Protein 6YKF (pdb70)

B-factor: mean 26.86, std 12.67, range [12.39, 85.22]

Nearest PDB structures (foldseek):
  6yjb-assembly1_A  TM=1.003E+00  e=2.873E-69  Vibrio campbellii
  6yex-assembly1_B  TM=9.833E-01  e=1.079E-60  Vibrio campbellii
  4rcj-assembly1_A  TM=6.320E-01  e=1.229E-04  Homo sapiens
  7ywb-assembly1_A  TM=5.996E-01  e=1.478E-04  Homo sapiens
  7z8w-assembly1_A  TM=6.123E-01  e=2.270E-04  Homo sapiens

Solvent-accessible surface area: 15731 Å² total; per-residue (Å²): 46,73,18,8,1,0,23,2,137,112,4,25,142,52,2,68,141,45,27,4,0,5,1,5,38,72,55,144,120,43,69,120,8,80,57,29,53,4,0,65,101,0,78,28,1,4,0,0,0,0,26,1,97,25,35,0,29,0,0,0,0,0,91,19,96,21,76,69,113,108,29,14,132,96,9,47,140,52,1,59,114,74,27,87,88,0,52,32,0,53,4,57,27,49,105,10,164,64,109,8,122,2,104,75,62,21,113,81,1,87,99,62,25,36,194,147,86,16,0,3,76,100,83,3,60,30,49,188,26,28,0,0,58,4,50,102,103,1,0,53,38,1,13,114,40,6,24,62,44,0,68,108,9,2,61,11,80,0,31,28,22,77,106,71,73,74,8,65,50,28,42,77,119,10,58,121,50,106,99,32,99,121,92,50,47,106,46,0,30,100,0,39,148,6,97,34,62,0,50,67,107,0,72,162,54,17,60,101,0,45,20,56,36,52,107,114,148,129,98,9,69,6,8,21,1,34,38,14,18,77,3,85,43,117,27,18,14,20,6,46,0,0,0,6,0,6,76,57,0,29,68,2,0,81,51,0,20,0,0,0,74,47,61,0,68,10,38,27,2,136,62,10,90,83,95,42,8,146,81,104,103,12,76,102,25,83,39,34,160,5,49,166,99,3,32,133,21,0,44,62,2,43,109,88,28,28,37,138,179

Secondary structure (DSSP, 8-state):
--EEEEE-TTTHHHHHHHTEEEEESS-TTS---HHHHGGGG--TT-EEEEEETTEEEEEEEE-S--EEEEPPGGGGGGGTTS-SEEEEEEEE--B-SS---GGGGHHHHGGGS-SSS-SB-TTSPBPS-SEEEE-HHHHHHHHHHH-HHHHHHHTTTGGGHHHHHHHHHHHHHHHT-TTS-HHHHHHHHHHTTT-THHHHHHHHH--S-TTT----GGG-EEEESS-TTTS-HHHHT-TTSEEEE-HHHHHHHHHTSEEE-TT-BEEE-TTS-HHHHHHTT---SB--PPPHHHHHHHHHHHHHTS---

Structure (mmCIF, N/CA/C/O backbone):
data_6YKF
#
_entry.id   6YKF
#
_cell.length_a   129.000
_cell.length_b   129.000
_cell.length_c   110.911
_cell.angle_alpha   90.000
_cell.angle_beta   90.000
_cell.angle_gamma   120.000
#
_symmetry.space_group_name_H-M   'P 62 2 2'
#
loop_
_entity.id
_entity.type
_entity.pdbx_description
1 polymer 'HNH endonuclease'
2 polymer "DNA (5'-D(*CP*AP*(5CM)P*AP*G)-3')"
3 non-polymer 'SULFATE ION'
4 non-polymer GLYCEROL
5 non-polymer 'CHLORIDE ION'
6 water water
#
loop_
_atom_site.group_PDB
_atom_site.id
_atom_site.type_symbol
_atom_site.label_atom_id
_atom_site.label_alt_id
_atom_site.label_comp_id
_atom_site.label_asym_id
_atom_site.label_entity_id
_atom_site.label_seq_id
_atom_site.pdbx_PDB_ins_code
_atom_site.Cartn_x
_atom_site.Cartn_y
_atom_site.Cartn_z
_atom_site.occupancy
_atom_site.B_iso_or_equiv
_atom_site.auth_seq_id
_atom_site.auth_comp_id
_atom_site.auth_asym_id
_atom_site.auth_atom_id
_atom_site.pdbx_PDB_model_num
ATOM 1 N N . MET A 1 1 ? 14.138 -45.446 -17.794 1.00 22.59 1 MET A N 1
ATOM 2 C CA . MET A 1 1 ? 13.669 -46.865 -17.606 1.00 21.88 1 MET A CA 1
ATOM 3 C C . MET A 1 1 ? 12.143 -46.862 -17.658 1.00 20.93 1 MET A C 1
ATOM 4 O O . MET A 1 1 ? 11.519 -45.959 -17.065 1.00 22.12 1 MET A O 1
ATOM 9 N N A ASN A 1 2 ? 11.553 -47.825 -18.359 0.50 19.82 2 ASN A N 1
ATOM 10 N N B ASN A 1 2 ? 11.570 -47.833 -18.375 0.50 19.60 2 ASN A N 1
ATOM 11 C CA A ASN A 1 2 ? 10.079 -47.916 -18.504 0.50 19.24 2 ASN A CA 1
ATOM 12 C CA B ASN A 1 2 ? 10.106 -47.995 -18.575 0.50 18.88 2 ASN A CA 1
ATOM 13 C C A ASN A 1 2 ? 9.579 -49.141 -17.742 0.50 18.13 2 ASN A C 1
ATOM 14 C C B ASN A 1 2 ? 9.600 -49.131 -17.682 0.50 17.94 2 ASN A C 1
ATOM 15 O O A ASN A 1 2 ? 10.367 -50.085 -17.504 0.50 17.68 2 ASN A O 1
ATOM 16 O O B ASN A 1 2 ? 10.403 -50.022 -17.307 0.50 17.45 2 ASN A O 1
ATOM 25 N N . TYR A 1 3 ? 8.317 -49.082 -17.334 1.00 17.49 3 TYR A N 1
ATOM 26 C CA . TYR A 1 3 ? 7.607 -50.197 -16.674 1.00 16.61 3 TYR A CA 1
ATOM 27 C C . TYR A 1 3 ? 6.573 -50.751 -17.644 1.00 15.77 3 TYR A C 1
ATOM 28 O O . TYR A 1 3 ? 5.953 -50.002 -18.427 1.00 15.57 3 TYR A O 1
ATOM 37 N N . TRP A 1 4 ? 6.363 -52.057 -17.545 1.00 14.94 4 TRP A N 1
ATOM 38 C CA . TRP A 1 4 ? 5.416 -52.818 -18.389 1.00 14.47 4 TRP A CA 1
ATOM 39 C C . TRP A 1 4 ? 4.603 -53.759 -17.509 1.00 14.05 4 TRP A C 1
ATOM 40 O O . TRP A 1 4 ? 5.078 -54.166 -16.451 1.00 14.04 4 TRP A O 1
ATOM 51 N N . TRP A 1 5 ? 3.440 -54.122 -18.013 1.00 13.76 5 TRP A N 1
ATOM 52 C CA . TRP A 1 5 ? 2.546 -55.132 -17.413 1.00 13.66 5 TRP A CA 1
ATOM 53 C C . TRP A 1 5 ? 2.328 -56.196 -18.474 1.00 13.28 5 TRP A C 1
ATOM 54 O O . TRP A 1 5 ? 1.824 -55.861 -19.560 1.00 13.40 5 TRP A O 1
ATOM 65 N N . VAL A 1 6 ? 2.709 -57.434 -18.179 1.00 12.85 6 VAL A N 1
ATOM 66 C CA . VAL A 1 6 ? 2.503 -58.544 -19.142 1.00 12.74 6 VAL A CA 1
ATOM 67 C C . VAL A 1 6 ? 1.478 -59.499 -18.533 1.00 12.61 6 VAL A C 1
ATOM 68 O O . VAL A 1 6 ? 1.665 -59.974 -17.397 1.00 12.94 6 VAL A O 1
ATOM 72 N N . SER A 1 7 ? 0.399 -59.724 -19.267 1.00 12.51 7 SER A N 1
ATOM 73 C CA . SER A 1 7 ? -0.709 -60.596 -18.822 1.00 12.54 7 SER A CA 1
ATOM 74 C C . SER A 1 7 ? -0.476 -61.987 -19.408 1.00 12.47 7 SER A C 1
ATOM 75 O O . SER A 1 7 ? -0.439 -62.134 -20.647 1.00 12.72 7 SER A O 1
ATOM 78 N N . GLN A 1 8 ? -0.276 -62.970 -18.532 1.00 12.39 8 GLN A N 1
ATOM 79 C CA . GLN A 1 8 ? 0.251 -64.290 -18.947 1.00 12.53 8 GLN A CA 1
ATOM 80 C C . GLN A 1 8 ? -0.644 -65.405 -18.417 1.00 12.75 8 GLN A C 1
ATOM 81 O O . GLN A 1 8 ? -0.122 -66.481 -18.099 1.00 12.87 8 GLN A O 1
ATOM 87 N N . LYS A 1 9 ? -1.956 -65.205 -18.314 1.00 13.07 9 LYS A N 1
ATOM 88 C CA . LYS A 1 9 ? -2.789 -66.247 -17.674 1.00 13.41 9 LYS A CA 1
ATOM 89 C C . LYS A 1 9 ? -2.707 -67.550 -18.484 1.00 13.41 9 LYS A C 1
ATOM 90 O O . LYS A 1 9 ? -2.764 -68.652 -17.871 1.00 13.16 9 LYS A O 1
ATOM 96 N N . GLN A 1 10 ? -2.614 -67.470 -19.807 1.00 13.42 10 GLN A N 1
ATOM 97 C CA . GLN A 1 10 ? -2.691 -68.685 -20.664 1.00 13.79 10 GLN A CA 1
ATOM 98 C C . GLN A 1 10 ? -1.376 -69.467 -20.592 1.00 13.96 10 GLN A C 1
ATOM 99 O O . GLN A 1 10 ? -1.448 -70.711 -20.676 1.00 14.52 10 GLN A O 1
ATOM 105 N N . THR A 1 11 ? -0.226 -68.807 -20.462 1.00 13.82 11 THR A N 1
ATOM 106 C CA . THR A 1 11 ? 1.088 -69.471 -20.676 1.00 13.88 11 THR A CA 1
ATOM 107 C C . THR A 1 11 ? 2.126 -69.117 -19.605 1.00 13.48 11 THR A C 1
ATOM 108 O O . THR A 1 11 ? 3.320 -69.344 -19.873 1.00 13.33 11 THR A O 1
ATOM 112 N N . PHE A 1 12 ? 1.746 -68.598 -18.437 1.00 13.26 12 PHE A N 1
ATOM 113 C CA . PHE A 1 12 ? 2.727 -68.120 -17.432 1.00 13.17 12 PHE A CA 1
ATOM 114 C C . PHE A 1 12 ? 3.820 -69.169 -17.189 1.00 13.32 12 PHE A C 1
ATOM 115 O O . PHE A 1 12 ? 4.995 -68.832 -17.255 1.00 13.24 12 PHE A O 1
ATOM 123 N N A LYS A 1 13 ? 3.455 -70.414 -16.889 0.50 13.75 13 LYS A N 1
ATOM 124 N N B LYS A 1 13 ? 3.452 -70.420 -16.919 0.50 13.60 13 LYS A N 1
ATOM 125 C CA A LYS A 1 13 ? 4.467 -71.408 -16.443 0.50 14.14 13 LYS A CA 1
ATOM 126 C CA B LYS A 1 13 ? 4.449 -71.465 -16.567 0.50 13.88 13 LYS A CA 1
ATOM 127 C C A LYS A 1 13 ? 5.513 -71.587 -17.548 0.50 14.25 13 LYS A C 1
ATOM 128 C C B LYS A 1 13 ? 5.496 -71.539 -17.686 0.50 13.84 13 LYS A C 1
ATOM 129 O O A LYS A 1 13 ? 6.721 -71.624 -17.202 0.50 14.41 13 LYS A O 1
ATOM 130 O O B LYS A 1 13 ? 6.720 -71.398 -17.372 0.50 13.67 13 LYS A O 1
ATOM 141 N N A GLN A 1 14 ? 5.092 -71.676 -18.818 0.50 14.12 14 GLN A N 1
ATOM 142 N N B GLN A 1 14 ? 5.051 -71.710 -18.939 0.50 13.72 14 GLN A N 1
ATOM 143 C CA A GLN A 1 14 ? 6.035 -71.858 -19.956 0.50 14.20 14 GLN A CA 1
ATOM 144 C CA B GLN A 1 14 ? 5.956 -71.835 -20.114 0.50 13.80 14 GLN A CA 1
ATOM 145 C C A GLN A 1 14 ? 6.940 -70.623 -20.075 0.50 13.95 14 GLN A C 1
ATOM 146 C C B GLN A 1 14 ? 6.901 -70.626 -20.185 0.50 13.72 14 GLN A C 1
ATOM 147 O O A GLN A 1 14 ? 8.165 -70.803 -20.242 0.50 14.06 14 GLN A O 1
ATOM 148 O O B GLN A 1 14 ? 8.101 -70.827 -20.473 0.50 13.87 14 GLN A O 1
ATOM 159 N N . GLU A 1 15 ? 6.385 -69.411 -19.970 1.00 13.60 15 GLU A N 1
ATOM 160 C CA . GLU A 1 15 ? 7.171 -68.167 -20.180 1.00 13.71 15 GLU A CA 1
ATOM 161 C C . GLU A 1 15 ? 8.169 -68.003 -19.035 1.00 13.70 15 GLU A C 1
ATOM 162 O O . GLU A 1 15 ? 9.333 -67.675 -19.292 1.00 13.31 15 GLU A O 1
ATOM 168 N N . PHE A 1 16 ? 7.736 -68.276 -17.813 1.00 13.91 16 PHE A N 1
ATOM 169 C CA . PHE A 1 16 ? 8.603 -68.254 -16.609 1.00 14.71 16 PHE A CA 1
ATOM 170 C C . PHE A 1 16 ? 9.714 -69.301 -16.766 1.00 15.09 16 PHE A C 1
ATOM 171 O O . PHE A 1 16 ? 10.918 -68.986 -16.622 1.00 15.04 16 PHE A O 1
ATOM 179 N N . GLU A 1 17 ? 9.363 -70.555 -17.054 1.00 15.81 17 GLU A N 1
ATOM 180 C CA . GLU A 1 17 ? 10.379 -71.643 -17.105 1.00 16.90 17 GLU A CA 1
ATOM 181 C C . GLU A 1 17 ? 11.390 -71.375 -18.224 1.00 16.23 17 GLU A C 1
ATOM 182 O O . GLU A 1 17 ? 12.563 -71.757 -18.063 1.00 16.42 17 GLU A O 1
ATOM 188 N N . GLY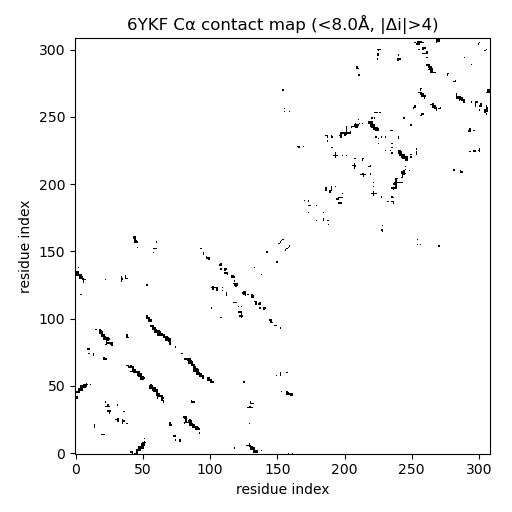 A 1 18 ? 10.968 -70.728 -19.307 1.00 15.52 18 GLY A N 1
ATOM 189 C CA . GLY A 1 18 ? 11.830 -70.419 -20.463 1.00 15.13 18 GLY A CA 1
ATOM 190 C C . GLY A 1 18 ? 12.549 -69.087 -20.330 1.00 14.70 18 GLY A C 1
ATOM 191 O O . GLY A 1 18 ? 13.406 -68.812 -21.183 1.00 15.14 18 GLY A O 1
ATOM 192 N N . GLY A 1 19 ? 12.209 -68.264 -19.337 1.00 14.18 19 GLY A N 1
ATOM 193 C CA . GLY A 1 19 ? 12.803 -66.928 -19.150 1.00 13.71 19 GLY A CA 1
ATOM 194 C C . GLY A 1 19 ? 12.507 -65.995 -20.312 1.00 13.42 19 GLY A C 1
ATOM 195 O O . GLY A 1 19 ? 13.417 -65.278 -20.760 1.00 13.34 19 GLY A O 1
ATOM 196 N N . TYR A 1 20 ? 11.272 -65.964 -20.802 1.00 13.21 20 TYR A N 1
ATOM 197 C CA . TYR A 1 20 ? 10.932 -65.119 -21.965 1.00 13.27 20 TYR A CA 1
ATOM 198 C C . TYR A 1 20 ? 9.532 -64.525 -21.869 1.00 13.05 20 TYR A C 1
ATOM 199 O O . TYR A 1 20 ? 8.692 -64.945 -21.038 1.00 13.04 20 TYR A O 1
ATOM 208 N N A MET A 1 21 ? 9.317 -63.525 -22.719 0.65 12.88 21 MET A N 1
ATOM 209 N N B MET A 1 21 ? 9.299 -63.521 -22.715 0.35 13.17 21 MET A N 1
ATOM 210 C CA A MET A 1 21 ? 7.992 -63.069 -23.194 0.65 12.79 21 MET A CA 1
ATOM 211 C CA B MET A 1 21 ? 7.958 -63.076 -23.167 0.35 13.22 21 MET A CA 1
ATOM 212 C C A MET A 1 21 ? 7.891 -63.444 -24.677 0.65 12.79 21 MET A C 1
ATOM 213 C C B MET A 1 21 ? 7.872 -63.348 -24.671 0.35 13.08 21 MET A C 1
ATOM 214 O O A MET A 1 21 ? 8.926 -63.512 -25.353 0.65 12.63 21 MET A O 1
ATOM 215 O O B MET A 1 21 ? 8.907 -63.224 -25.351 0.35 13.02 21 MET A O 1
ATOM 224 N N . TRP A 1 22 ? 6.688 -63.696 -25.172 1.00 12.81 22 TRP A N 1
ATOM 225 C CA . TRP A 1 22 ? 6.486 -63.990 -26.609 1.00 12.95 22 TRP A CA 1
ATOM 226 C C . TRP A 1 22 ? 5.098 -63.519 -26.994 1.00 13.08 22 TRP A C 1
ATOM 227 O O . TRP A 1 22 ? 4.155 -63.744 -26.221 1.00 13.06 22 TRP A O 1
ATOM 238 N N . SER A 1 23 ? 5.005 -62.829 -28.120 1.00 13.22 23 SER A N 1
ATOM 239 C CA . SER A 1 23 ? 3.704 -62.510 -28.746 1.00 13.52 23 SER A CA 1
ATOM 240 C C . SER A 1 23 ? 3.818 -62.729 -30.244 1.00 13.91 23 SER A C 1
ATOM 241 O O . SER A 1 23 ? 4.903 -62.679 -30.817 1.00 13.61 23 SER A O 1
ATOM 244 N N . PRO A 1 24 ? 2.680 -62.885 -30.942 1.00 14.51 24 PRO A N 1
ATOM 245 C CA . PRO A 1 24 ? 2.689 -62.742 -32.395 1.00 15.28 24 PRO A CA 1
ATOM 246 C C . PRO A 1 24 ? 3.112 -61.317 -32.775 1.00 16.00 24 PRO A C 1
ATOM 247 O O . PRO A 1 24 ? 3.050 -60.417 -31.940 1.00 16.07 24 PRO A O 1
ATOM 251 N N A LYS A 1 25 ? 3.528 -61.122 -34.026 0.50 16.72 25 LYS A N 1
ATOM 252 N N B LYS A 1 25 ? 3.516 -61.114 -34.027 0.50 16.63 25 LYS A N 1
ATOM 253 C CA A LYS A 1 25 ? 3.832 -59.773 -34.564 0.50 17.41 25 LYS A CA 1
ATOM 254 C CA B LYS A 1 25 ? 3.816 -59.760 -34.552 0.50 17.26 25 LYS A CA 1
ATOM 255 C C A LYS A 1 25 ? 2.520 -59.049 -34.885 0.50 18.21 25 LYS A C 1
ATOM 256 C C B LYS A 1 25 ? 2.514 -59.039 -34.895 0.50 18.12 25 LYS A C 1
ATOM 257 O O A LYS A 1 25 ? 2.488 -57.822 -34.730 0.50 18.42 25 LYS A O 1
ATOM 258 O O B LYS A 1 25 ? 2.494 -57.805 -34.801 0.50 18.35 25 LYS A O 1
ATOM 269 N N . GLU A 1 26 ? 1.489 -59.785 -35.306 1.00 18.95 26 GLU A N 1
ATOM 270 C CA . GLU A 1 26 ? 0.191 -59.207 -35.746 1.00 20.88 26 GLU A CA 1
ATOM 271 C C . GLU A 1 26 ? -0.948 -60.054 -35.197 1.00 21.22 26 GLU A C 1
ATOM 272 O O . GLU A 1 26 ? -0.713 -61.206 -34.809 1.00 20.28 26 GLU A O 1
ATOM 278 N N . ASN A 1 27 ? -2.150 -59.484 -35.198 1.00 22.37 27 ASN A N 1
ATOM 279 C CA . ASN A 1 27 ? -3.394 -60.223 -34.881 1.00 23.94 27 ASN A CA 1
ATOM 280 C C . ASN A 1 27 ? -3.534 -61.347 -35.907 1.00 25.63 27 ASN A C 1
ATOM 281 O O . ASN A 1 27 ? -2.869 -61.302 -36.952 1.00 24.83 27 ASN A O 1
ATOM 286 N N A LYS A 1 28 ? -4.382 -62.331 -35.600 0.50 27.30 28 LYS A N 1
ATOM 287 N N B LYS A 1 28 ? -4.373 -62.337 -35.607 0.50 27.42 28 LYS A N 1
ATOM 288 C CA A LYS A 1 28 ? -4.578 -63.557 -36.420 0.50 29.26 28 LYS A CA 1
ATOM 289 C CA B LYS A 1 28 ? -4.524 -63.544 -36.459 0.50 29.46 28 LYS A CA 1
ATOM 290 C C A LYS A 1 28 ? -4.993 -63.170 -37.849 0.50 29.61 28 LYS A C 1
ATOM 291 C C B LYS A 1 28 ? -4.930 -63.125 -37.878 0.50 29.71 28 LYS A C 1
ATOM 292 O O A LYS A 1 28 ? -4.568 -63.868 -38.792 0.50 30.64 28 LYS A O 1
ATOM 293 O O B LYS A 1 28 ? -4.425 -63.739 -38.842 0.50 30.59 28 LYS A O 1
ATOM 304 N N . ASN A 1 29 ? -5.758 -62.083 -38.006 1.00 29.37 29 ASN A N 1
ATOM 305 C CA . ASN A 1 29 ? -6.270 -61.611 -39.324 1.00 28.91 29 ASN A CA 1
ATOM 306 C C . ASN A 1 29 ? -5.243 -60.723 -40.047 1.00 28.22 29 ASN A C 1
ATOM 307 O O . ASN A 1 29 ? -5.592 -60.164 -41.104 1.00 28.72 29 ASN A O 1
ATOM 312 N N . GLY A 1 30 ? -4.024 -60.572 -39.518 1.00 26.93 30 GLY A N 1
ATOM 313 C CA . GLY A 1 30 ? -2.949 -59.808 -40.172 1.00 26.56 30 GLY A CA 1
ATOM 314 C C . GLY A 1 30 ? -2.959 -58.337 -39.795 1.00 26.10 30 GLY A C 1
ATOM 315 O O . GLY A 1 30 ? -2.072 -57.617 -40.268 1.00 26.87 30 GLY A O 1
ATOM 316 N N . THR A 1 31 ? -3.909 -57.889 -38.970 1.00 25.36 31 THR A N 1
ATOM 317 C CA . THR A 1 31 ? -4.001 -56.465 -38.562 1.00 25.17 31 THR A CA 1
ATOM 318 C C . THR A 1 31 ? -2.966 -56.166 -37.471 1.00 24.45 31 THR A C 1
ATOM 319 O O . THR A 1 31 ? -2.581 -57.084 -36.716 1.00 23.51 31 THR A O 1
ATOM 323 N N . GLN A 1 32 ? -2.554 -54.905 -37.384 1.00 24.40 32 GLN A N 1
ATOM 324 C CA . GLN A 1 32 ? -1.614 -54.412 -36.349 1.00 24.51 32 GLN A CA 1
ATOM 325 C C . GLN A 1 32 ? -2.280 -54.488 -34.974 1.00 22.86 32 GLN A C 1
ATOM 326 O O . GLN A 1 32 ? -3.497 -54.235 -34.864 1.00 22.41 32 GLN A O 1
ATOM 332 N N . SER A 1 33 ? -1.485 -54.805 -33.955 1.00 21.13 33 SER A N 1
ATOM 333 C CA . SER A 1 33 ? -1.866 -54.782 -32.524 1.00 20.30 33 SER A CA 1
ATOM 334 C C . SER A 1 33 ? -1.005 -53.750 -31.791 1.00 19.90 33 SER A C 1
ATOM 335 O O . SER A 1 33 ? 0.221 -53.855 -31.868 1.00 19.07 33 SER A O 1
ATOM 338 N N . HIS A 1 34 ? -1.621 -52.812 -31.075 1.00 20.08 34 HIS A N 1
ATOM 339 C CA . HIS A 1 34 ? -0.887 -51.867 -30.201 1.00 20.32 34 HIS A CA 1
ATOM 340 C C . HIS A 1 34 ? -0.081 -52.679 -29.182 1.00 19.03 34 HIS A C 1
ATOM 341 O O . HIS A 1 34 ? 1.061 -52.317 -28.875 1.00 18.65 34 HIS A O 1
ATOM 348 N N . TYR A 1 35 ? -0.676 -53.756 -28.676 1.00 17.80 35 TYR A N 1
ATOM 349 C CA . TYR A 1 35 ? -0.101 -54.560 -27.573 1.00 17.45 35 TYR A CA 1
ATOM 350 C C . TYR A 1 35 ? 1.119 -55.328 -28.085 1.00 16.71 35 TYR A C 1
ATOM 351 O O . TYR A 1 35 ? 2.177 -55.325 -27.430 1.00 16.36 35 TYR A O 1
ATOM 360 N N . TYR A 1 36 ? 1.008 -55.974 -29.242 1.00 16.16 36 TYR A N 1
ATOM 361 C CA . TYR A 1 36 ? 2.159 -56.699 -29.830 1.00 15.95 36 TYR A CA 1
ATOM 362 C C . TYR A 1 36 ? 3.234 -55.695 -30.253 1.00 16.27 36 TYR A C 1
ATOM 363 O O . TYR A 1 36 ? 4.422 -55.979 -30.079 1.00 16.18 36 TYR A O 1
ATOM 372 N N . ASN A 1 37 ? 2.839 -54.524 -30.760 1.00 16.84 37 ASN A N 1
ATOM 373 C CA . ASN A 1 37 ? 3.815 -53.483 -31.160 1.00 17.39 37 ASN A CA 1
ATOM 374 C C . ASN A 1 37 ? 4.581 -53.004 -29.922 1.00 16.95 37 ASN A C 1
ATOM 375 O O . ASN A 1 37 ? 5.732 -52.626 -30.068 1.00 17.10 37 ASN A O 1
ATOM 380 N N . ASN A 1 38 ? 3.984 -53.050 -28.730 1.00 16.40 38 ASN A N 1
ATOM 381 C CA . ASN A 1 38 ? 4.698 -52.696 -27.473 1.00 16.09 38 ASN A CA 1
ATOM 382 C C . ASN A 1 38 ? 5.934 -53.583 -27.296 1.00 15.62 38 ASN A C 1
ATOM 383 O O . ASN A 1 38 ? 6.895 -53.139 -26.657 1.00 15.54 38 ASN A O 1
ATOM 388 N N . MET A 1 39 ? 5.941 -54.803 -27.832 1.00 15.41 39 MET A N 1
ATOM 389 C CA . MET A 1 39 ? 7.127 -55.686 -27.681 1.00 15.41 39 MET A CA 1
ATOM 390 C C . MET A 1 39 ? 8.366 -54.996 -28.266 1.00 15.70 39 MET A C 1
ATOM 391 O O . MET A 1 39 ? 9.460 -55.133 -27.680 1.00 15.44 39 MET A O 1
ATOM 396 N N . THR A 1 40 ? 8.191 -54.216 -29.335 1.00 16.43 40 THR A N 1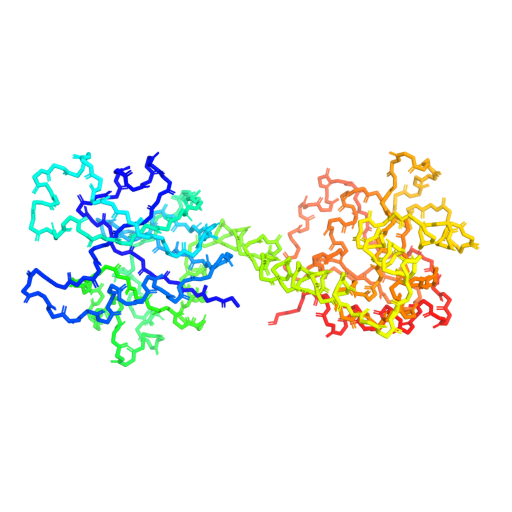
ATOM 397 C CA . THR A 1 40 ? 9.313 -53.573 -30.071 1.00 17.23 40 THR A CA 1
ATOM 398 C C . THR A 1 40 ? 9.783 -52.312 -29.331 1.00 17.60 40 THR A C 1
ATOM 399 O O . THR A 1 40 ? 10.796 -51.733 -29.766 1.00 18.22 40 THR A O 1
ATOM 403 N N . LEU A 1 41 ? 9.088 -51.901 -28.268 1.00 17.62 41 LEU A N 1
ATOM 404 C CA . LEU A 1 41 ? 9.449 -50.698 -27.464 1.00 17.79 41 LEU A CA 1
ATOM 405 C C . LEU A 1 41 ? 10.193 -51.081 -26.183 1.00 17.38 41 LEU A C 1
ATOM 406 O O . LEU A 1 41 ? 10.797 -50.190 -25.554 1.00 17.53 41 LEU A O 1
ATOM 411 N N . VAL A 1 42 ? 10.122 -52.339 -25.757 1.00 16.53 42 VAL A N 1
ATOM 412 C CA . VAL A 1 42 ? 10.799 -52.776 -24.507 1.00 16.39 42 VAL A CA 1
ATOM 413 C C . VAL A 1 42 ? 12.315 -52.636 -24.677 1.00 16.60 42 VAL A C 1
ATOM 414 O O . VAL A 1 42 ? 12.870 -53.085 -25.697 1.00 16.59 42 VAL A O 1
ATOM 418 N N . GLN A 1 43 ? 12.967 -52.034 -23.686 1.00 16.90 43 GLN A N 1
ATOM 419 C CA . GLN A 1 43 ? 14.435 -51.872 -23.649 1.00 17.08 43 GLN A CA 1
ATOM 420 C C . GLN A 1 43 ? 15.016 -52.757 -22.557 1.00 16.63 43 GLN A C 1
ATOM 421 O O . GLN A 1 43 ? 14.418 -52.914 -21.497 1.00 16.00 43 GLN A O 1
ATOM 427 N N . PRO A 1 44 ? 16.230 -53.306 -22.758 1.00 16.54 44 PRO A N 1
ATOM 428 C CA . PRO A 1 44 ? 16.958 -53.945 -21.669 1.00 16.14 44 PRO A CA 1
ATOM 429 C C . PRO A 1 44 ? 16.973 -53.048 -20.424 1.00 15.90 44 PRO A C 1
ATOM 430 O O . PRO A 1 44 ? 17.200 -51.835 -20.536 1.00 16.13 44 PRO A O 1
ATOM 434 N N . GLY A 1 45 ? 16.671 -53.657 -19.276 1.00 15.33 45 GLY A N 1
ATOM 435 C CA . GLY A 1 45 ? 16.592 -52.977 -17.976 1.00 15.14 45 GLY A CA 1
ATOM 436 C C . GLY A 1 45 ? 15.188 -52.542 -17.629 1.00 15.08 45 GLY A C 1
ATOM 437 O O . GLY A 1 45 ? 14.965 -52.187 -16.462 1.00 15.16 45 GLY A O 1
ATOM 438 N N . ASP A 1 46 ? 14.254 -52.575 -18.588 1.00 14.86 46 ASP A N 1
ATOM 439 C CA . ASP A 1 46 ? 12.854 -52.207 -18.270 1.00 14.89 46 ASP A CA 1
ATOM 440 C C . ASP A 1 46 ? 12.280 -53.240 -17.293 1.00 14.69 46 ASP A C 1
ATOM 441 O O . ASP A 1 46 ? 12.655 -54.420 -17.345 1.00 14.70 46 ASP A O 1
ATOM 446 N N . VAL A 1 47 ? 11.387 -52.786 -16.426 1.00 14.57 47 VAL A N 1
ATOM 447 C CA . VAL A 1 47 ? 10.764 -53.645 -15.387 1.00 14.57 47 VAL A CA 1
ATOM 448 C C . VAL A 1 47 ? 9.415 -54.109 -15.914 1.00 14.22 47 VAL A C 1
ATOM 449 O O . VAL A 1 47 ? 8.625 -53.289 -16.409 1.00 14.53 47 VAL A O 1
ATOM 453 N N . VAL A 1 48 ? 9.155 -55.403 -15.780 1.00 13.75 48 VAL A N 1
ATOM 454 C CA . VAL A 1 48 ? 7.925 -56.039 -16.310 1.00 13.56 48 VAL A CA 1
ATOM 455 C C . VAL A 1 48 ? 7.215 -56.782 -15.176 1.00 13.49 48 VAL A C 1
ATOM 456 O O . VAL A 1 48 ? 7.776 -57.756 -14.642 1.00 13.69 48 VAL A O 1
ATOM 460 N N . PHE A 1 49 ? 6.019 -56.339 -14.825 1.00 13.45 49 PHE A N 1
ATOM 461 C CA . PHE A 1 49 ? 5.150 -57.053 -13.859 1.00 13.55 49 PHE A CA 1
ATOM 462 C C . PHE A 1 49 ? 4.416 -58.168 -14.592 1.00 13.27 49 PHE A C 1
ATOM 463 O O . PHE A 1 49 ? 3.692 -57.870 -15.541 1.00 13.46 49 PHE A O 1
ATOM 471 N N . SER A 1 50 ? 4.584 -59.405 -14.133 1.00 12.94 50 SER A N 1
ATOM 472 C CA . SER A 1 50 ? 3.840 -60.583 -14.643 1.00 12.84 50 SER A CA 1
ATOM 473 C C . SER A 1 50 ? 2.507 -60.700 -13.911 1.00 12.86 50 SER A C 1
ATOM 474 O O . SER A 1 50 ? 2.504 -60.868 -12.686 1.00 13.24 50 SER A O 1
ATOM 477 N N . PHE A 1 51 ? 1.420 -60.684 -14.673 1.00 12.69 51 PHE A N 1
ATOM 478 C CA . PHE A 1 51 ? 0.041 -60.800 -14.142 1.00 12.76 51 PHE A CA 1
ATOM 479 C C . PHE A 1 51 ? -0.609 -62.084 -14.656 1.00 12.88 51 PHE A C 1
ATOM 480 O O . PHE A 1 51 ? -0.796 -62.217 -15.869 1.00 12.70 51 PHE A O 1
ATOM 488 N N . ALA A 1 52 ? -0.948 -63.007 -13.758 1.00 13.23 52 ALA A N 1
ATOM 489 C CA . ALA A 1 52 ? -1.553 -64.303 -14.143 1.00 13.59 52 ALA A CA 1
ATOM 490 C C . ALA A 1 52 ? -2.448 -64.811 -13.015 1.00 14.21 52 ALA A C 1
ATOM 491 O O . ALA A 1 52 ? -2.057 -64.701 -11.840 1.00 14.27 52 ALA A O 1
ATOM 493 N N . ASN A 1 53 ? -3.618 -65.339 -13.374 1.00 14.93 53 ASN A N 1
ATOM 494 C CA . ASN A 1 53 ? -4.612 -65.856 -12.405 1.00 16.00 53 ASN A CA 1
ATOM 495 C C . ASN A 1 53 ? -4.929 -64.757 -11.385 1.00 15.75 53 ASN A C 1
ATOM 496 O O . ASN A 1 53 ? -5.140 -65.087 -10.207 1.00 16.85 53 ASN A O 1
ATOM 501 N N . GLY A 1 54 ? -4.985 -63.499 -11.843 1.00 15.18 54 GLY A N 1
ATOM 502 C CA . GLY A 1 54 ? -5.418 -62.338 -11.040 1.00 15.28 54 GLY A CA 1
ATOM 503 C C . GLY A 1 54 ? -4.350 -61.828 -10.097 1.00 15.04 54 GLY A C 1
ATOM 504 O O . GLY A 1 54 ? -4.647 -60.901 -9.321 1.00 15.43 54 GLY A O 1
ATOM 505 N N . LEU A 1 55 ? -3.128 -62.360 -10.173 1.00 14.58 55 LEU A N 1
ATOM 506 C CA . LEU A 1 55 ? -2.044 -62.011 -9.224 1.00 14.49 55 LEU A CA 1
ATOM 507 C C . LEU A 1 55 ? -0.816 -61.503 -9.969 1.00 14.12 55 LEU A C 1
ATOM 508 O O . LEU A 1 55 ? -0.542 -61.956 -11.100 1.00 13.90 55 LEU A O 1
ATOM 513 N N A ILE A 1 56 ? -0.040 -60.633 -9.325 0.50 14.06 56 ILE A N 1
ATOM 514 N N B ILE A 1 56 ? -0.069 -60.610 -9.322 0.50 14.08 56 ILE A N 1
ATOM 515 C CA A ILE A 1 56 ? 1.298 -60.256 -9.861 0.50 13.92 56 ILE A CA 1
ATOM 516 C CA B ILE A 1 56 ? 1.303 -60.236 -9.767 0.50 13.99 56 ILE A CA 1
ATOM 517 C C A ILE A 1 56 ? 2.346 -61.204 -9.271 0.50 13.88 56 ILE A C 1
ATOM 518 C C B ILE A 1 56 ? 2.272 -61.299 -9.236 0.50 13.89 56 ILE A C 1
ATOM 519 O O A ILE A 1 56 ? 2.592 -61.156 -8.057 0.50 14.09 56 ILE A O 1
ATOM 520 O O B ILE A 1 56 ? 2.350 -61.480 -8.002 0.50 13.99 56 ILE A O 1
ATOM 529 N N . LEU A 1 57 ? 2.951 -62.025 -10.131 1.00 13.73 57 LEU A N 1
ATOM 530 C CA . LEU A 1 57 ? 3.786 -63.181 -9.720 1.00 13.84 57 LEU A CA 1
ATOM 531 C C . LEU A 1 57 ? 5.279 -62.880 -9.810 1.00 13.60 57 LEU A C 1
ATOM 532 O O . LEU A 1 57 ? 6.065 -63.591 -9.163 1.00 13.69 57 LEU A O 1
ATOM 537 N N . SER A 1 58 ? 5.673 -61.896 -10.601 1.00 13.12 58 SER A N 1
ATOM 538 C CA . SER A 1 58 ? 7.098 -61.603 -10.844 1.00 13.05 58 SER A CA 1
ATOM 539 C C . SER A 1 58 ? 7.253 -60.117 -11.108 1.00 13.11 58 SER A C 1
ATOM 540 O O . SER A 1 58 ? 6.370 -59.507 -11.724 1.00 13.07 58 SER A O 1
ATOM 543 N N . VAL A 1 59 ? 8.379 -59.591 -10.651 1.00 13.14 59 VAL A N 1
ATOM 544 C CA . VAL A 1 59 ? 8.911 -58.269 -11.054 1.00 13.29 59 VAL A CA 1
ATOM 545 C C . VAL A 1 59 ? 10.173 -58.575 -11.865 1.00 13.16 59 VAL A C 1
ATOM 546 O O . VAL A 1 59 ? 11.208 -58.885 -11.252 1.00 13.62 59 VAL A O 1
ATOM 550 N N . GLY A 1 60 ? 10.041 -58.602 -13.185 1.00 12.98 60 GLY A N 1
ATOM 551 C CA . GLY A 1 60 ? 11.089 -59.063 -14.104 1.00 12.79 60 GLY A CA 1
ATOM 552 C C . GLY A 1 60 ? 11.891 -57.915 -14.670 1.00 12.79 60 GLY A C 1
ATOM 553 O O . GLY A 1 60 ? 11.412 -56.755 -14.676 1.00 12.95 60 GLY A O 1
ATOM 554 N N . ILE A 1 61 ? 13.089 -58.232 -15.150 1.00 12.71 61 ILE A N 1
ATOM 555 C CA . ILE A 1 61 ? 13.969 -57.251 -15.841 1.00 12.80 61 ILE A CA 1
ATOM 556 C C . ILE A 1 61 ? 14.179 -57.729 -17.278 1.00 12.92 61 ILE A C 1
ATOM 557 O O . ILE A 1 61 ? 14.705 -58.843 -17.466 1.00 12.71 61 ILE A O 1
ATOM 562 N N . ALA A 1 62 ? 13.815 -56.923 -18.271 1.00 13.27 62 ALA A N 1
ATOM 563 C CA . ALA A 1 62 ? 14.078 -57.237 -19.696 1.00 13.58 62 ALA A CA 1
ATOM 564 C C . ALA A 1 62 ? 15.590 -57.303 -19.921 1.00 13.99 62 ALA A C 1
ATOM 565 O O . ALA A 1 62 ? 16.325 -56.418 -19.416 1.00 14.35 62 ALA A O 1
ATOM 567 N N . ARG A 1 63 ? 16.059 -58.337 -20.618 1.00 14.42 63 ARG A N 1
ATOM 568 C CA . ARG A 1 63 ? 17.503 -58.516 -20.897 1.00 15.15 63 ARG A CA 1
ATOM 569 C C . ARG A 1 63 ? 17.773 -58.503 -22.401 1.00 15.64 63 ARG A C 1
ATOM 570 O O . ARG A 1 63 ? 18.930 -58.681 -22.778 1.00 17.26 63 ARG A O 1
ATOM 578 N N . SER A 1 64 ? 16.775 -58.273 -23.241 1.00 15.62 64 SER A N 1
ATOM 579 C CA . SER A 1 64 ? 16.971 -58.118 -24.701 1.00 15.72 64 SER A CA 1
ATOM 580 C C . SER A 1 64 ? 15.946 -57.134 -25.239 1.00 16.05 64 SER A C 1
ATOM 581 O O . SER A 1 64 ? 14.939 -56.866 -24.553 1.00 15.89 64 SER A O 1
ATOM 584 N N . HIS A 1 65 ? 16.192 -56.607 -26.431 1.00 16.66 65 HIS A N 1
ATOM 585 C CA . HIS A 1 65 ? 15.115 -56.084 -27.302 1.00 17.04 65 HIS A CA 1
ATOM 586 C C . HIS A 1 65 ? 14.318 -57.263 -27.850 1.00 16.51 65 HIS A C 1
ATOM 587 O O . HIS A 1 65 ? 14.801 -58.402 -27.774 1.00 16.59 65 HIS A O 1
ATOM 594 N N . ALA A 1 66 ? 13.141 -56.996 -28.393 1.00 16.03 66 ALA A N 1
ATOM 595 C CA . ALA A 1 66 ? 12.348 -58.019 -29.100 1.00 15.85 66 ALA A CA 1
ATOM 596 C C . ALA A 1 66 ? 13.168 -58.541 -30.277 1.00 15.87 66 ALA A C 1
ATOM 597 O O . ALA A 1 66 ? 13.799 -57.726 -30.997 1.00 16.78 66 ALA A O 1
ATOM 599 N N . TYR A 1 67 ? 13.164 -59.850 -30.480 1.00 15.42 67 TYR A N 1
ATOM 600 C CA . TYR A 1 67 ? 13.787 -60.490 -31.666 1.00 15.32 67 TYR A CA 1
ATOM 601 C C . TYR A 1 67 ? 12.762 -61.414 -32.309 1.00 15.34 67 TYR A C 1
ATOM 602 O O . TYR A 1 67 ? 11.936 -62.026 -31.598 1.00 15.08 67 TYR A O 1
ATOM 611 N N A SER A 1 68 ? 12.782 -61.495 -33.640 0.50 15.44 68 SER A N 1
ATOM 612 N N B SER A 1 68 ? 12.827 -61.533 -33.632 0.50 15.58 68 SER A N 1
ATOM 613 C CA A SER A 1 68 ? 11.879 -62.379 -34.416 0.50 15.48 68 SER A CA 1
ATOM 614 C CA B SER A 1 68 ? 11.917 -62.380 -34.436 0.50 15.69 68 SER A CA 1
ATOM 615 C C A SER A 1 68 ? 12.082 -63.814 -33.932 0.50 15.52 68 SER A C 1
ATOM 616 C C B SER A 1 68 ? 12.081 -63.845 -34.016 0.50 15.68 68 SER A C 1
ATOM 617 O O A SER A 1 68 ? 13.244 -64.257 -33.821 0.50 15.66 68 SER A O 1
ATOM 618 O O B SER A 1 68 ? 13.217 -64.360 -34.072 0.50 15.86 68 SER A O 1
ATOM 623 N N . TYR A 1 69 ? 10.996 -64.510 -33.617 1.00 15.55 69 TYR A N 1
ATOM 624 C CA . TYR A 1 69 ? 11.084 -65.904 -33.139 1.00 15.80 69 TYR A CA 1
ATOM 625 C C . TYR A 1 69 ? 9.738 -66.583 -33.283 1.00 15.65 6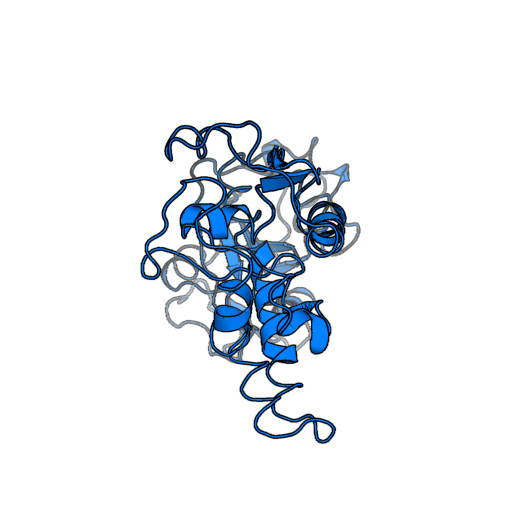9 TYR A C 1
ATOM 626 O O . TYR A 1 69 ? 8.686 -65.964 -33.081 1.00 15.50 69 TYR A O 1
ATOM 635 N N A ASN A 1 70 ? 9.793 -67.868 -33.607 0.50 15.87 70 ASN A N 1
ATOM 636 N N B ASN A 1 70 ? 9.800 -67.871 -33.614 0.50 15.75 70 ASN A N 1
ATOM 637 C CA A ASN A 1 70 ? 8.587 -68.710 -33.755 0.50 15.97 70 ASN A CA 1
ATOM 638 C CA B ASN A 1 70 ? 8.636 -68.779 -33.761 0.50 15.80 70 ASN A CA 1
ATOM 639 C C A ASN A 1 70 ? 7.898 -68.874 -32.402 0.50 15.64 70 ASN A C 1
ATOM 640 C C B ASN A 1 70 ? 7.913 -68.927 -32.416 0.50 15.53 70 ASN A C 1
ATOM 641 O O A ASN A 1 70 ? 8.568 -68.910 -31.360 0.50 15.43 70 ASN A O 1
ATOM 642 O O B ASN A 1 70 ? 8.586 -69.018 -31.376 0.50 15.30 70 ASN A O 1
ATOM 651 N N . LYS A 1 71 ? 6.586 -69.008 -32.451 1.00 15.45 71 LYS A N 1
ATOM 652 C CA . LYS A 1 71 ? 5.772 -69.370 -31.278 1.00 15.42 71 LYS A CA 1
ATOM 653 C C . LYS A 1 71 ? 6.373 -70.591 -30.586 1.00 15.56 71 LYS A C 1
ATOM 654 O O . LYS A 1 71 ? 6.610 -71.626 -31.230 1.00 15.57 71 LYS A O 1
ATOM 660 N N . PRO A 1 72 ? 6.592 -70.525 -29.256 1.00 15.74 72 PRO A N 1
ATOM 661 C CA . PRO A 1 72 ? 7.088 -71.677 -28.502 1.00 16.22 72 PRO A CA 1
ATOM 662 C C . PRO A 1 72 ? 6.199 -72.908 -28.713 1.00 16.75 72 PRO A C 1
ATOM 663 O O . PRO A 1 72 ? 4.992 -72.842 -28.527 1.00 16.82 72 PRO A O 1
ATOM 667 N N A THR A 1 73 ? 6.803 -74.035 -29.088 0.50 17.23 73 THR A N 1
ATOM 668 N N B THR A 1 73 ? 6.835 -74.023 -29.066 0.50 17.41 73 THR A N 1
ATOM 669 C CA A THR A 1 73 ? 6.051 -75.297 -29.298 0.50 17.69 73 THR A CA 1
ATOM 670 C CA B THR A 1 73 ? 6.166 -75.326 -29.287 0.50 18.00 73 THR A CA 1
ATOM 671 C C A THR A 1 73 ? 5.398 -75.712 -27.975 0.50 17.76 73 THR A C 1
ATOM 672 C C B THR A 1 73 ? 5.495 -75.803 -27.995 0.50 17.98 73 THR A C 1
ATOM 673 O O A THR A 1 73 ? 4.281 -76.255 -28.027 0.50 18.01 73 THR A O 1
ATOM 674 O O B THR A 1 73 ? 4.525 -76.566 -28.094 0.50 18.38 73 THR A O 1
ATOM 681 N N . GLU A 1 74 ? 6.017 -75.397 -26.833 1.00 17.71 74 GLU A N 1
ATOM 682 C CA . GLU A 1 74 ? 5.502 -75.848 -25.510 1.00 17.95 74 GLU A CA 1
ATOM 683 C C . GLU A 1 74 ? 4.172 -75.167 -25.167 1.00 17.45 74 GLU A C 1
ATOM 684 O O . GLU A 1 74 ? 3.539 -75.603 -24.191 1.00 17.31 74 GLU A O 1
ATOM 690 N N . PHE A 1 75 ? 3.720 -74.164 -25.922 1.00 17.11 75 PHE A N 1
ATOM 691 C CA . PHE A 1 75 ? 2.384 -73.561 -25.686 1.00 17.20 75 PHE A CA 1
ATOM 692 C C . PHE A 1 75 ? 1.291 -74.588 -25.977 1.00 17.63 75 PHE A C 1
ATOM 693 O O . PHE A 1 75 ? 0.272 -74.593 -25.271 1.00 17.84 75 PHE A O 1
ATOM 701 N N . GLY A 1 76 ? 1.461 -75.402 -27.016 1.00 18.31 76 GLY A N 1
ATOM 702 C CA . GLY A 1 76 ? 0.442 -76.395 -27.398 1.00 19.00 76 GLY A CA 1
ATOM 703 C C . GLY A 1 76 ? -0.915 -75.740 -27.604 1.00 19.40 76 GLY A C 1
ATOM 704 O O . GLY A 1 76 ? -0.984 -74.629 -28.129 1.00 18.96 76 GLY A O 1
ATOM 705 N N A VAL A 1 77 ? -1.978 -76.431 -27.187 0.50 19.92 77 VAL A N 1
ATOM 706 N N B VAL A 1 77 ? -1.996 -76.405 -27.209 0.50 19.93 77 VAL A N 1
ATOM 707 C CA A VAL A 1 77 ? -3.394 -76.040 -27.455 0.50 20.25 77 VAL A CA 1
ATOM 708 C CA B VAL A 1 77 ? -3.369 -75.952 -27.578 0.50 20.25 77 VAL A CA 1
ATOM 709 C C A VAL A 1 77 ? -3.692 -74.649 -26.879 0.50 20.27 77 VAL A C 1
ATOM 710 C C B VAL A 1 77 ? -3.728 -74.636 -26.866 0.50 20.23 77 VAL A C 1
ATOM 711 O O A VAL A 1 77 ? -4.554 -73.899 -27.515 0.50 20.70 77 VAL A O 1
ATOM 712 O O B VAL A 1 77 ? -4.679 -73.906 -27.402 0.50 20.36 77 VAL A O 1
ATOM 719 N N . ALA A 1 78 ? -3.062 -74.324 -25.737 1.00 20.32 78 ALA A N 1
ATOM 720 C CA . ALA A 1 78 ? -3.246 -73.040 -25.017 1.00 20.25 78 ALA A CA 1
ATOM 721 C C . ALA A 1 78 ? -2.802 -71.878 -25.916 1.00 20.45 78 ALA A C 1
ATOM 722 O O . ALA A 1 78 ? -3.272 -70.754 -25.665 1.00 20.58 78 ALA A O 1
ATOM 724 N N . GLY A 1 79 ? -1.932 -72.116 -26.905 1.00 20.21 79 GLY A N 1
ATOM 725 C CA . GLY A 1 79 ? -1.453 -71.058 -27.823 1.00 20.14 79 GLY A CA 1
ATOM 726 C C . GLY A 1 79 ? -1.943 -71.225 -29.251 1.00 20.79 79 GLY A C 1
ATOM 727 O O . GLY A 1 79 ? -1.445 -70.520 -30.136 1.00 20.14 79 GLY A O 1
ATOM 728 N N . ALA A 1 80 ? -2.924 -72.098 -29.488 1.00 21.97 80 ALA A N 1
ATOM 729 C CA . ALA A 1 80 ? -3.285 -72.587 -30.836 1.00 23.59 80 ALA A CA 1
ATOM 730 C C . ALA A 1 80 ? -3.590 -71.439 -31.801 1.00 24.57 80 ALA A C 1
ATOM 731 O O . ALA A 1 80 ? -3.108 -71.518 -32.944 1.00 26.76 80 ALA A O 1
ATOM 733 N N . ASP A 1 81 ? -4.326 -70.415 -31.353 1.00 24.86 81 ASP A N 1
ATOM 734 C CA . ASP A 1 81 ? -4.891 -69.341 -32.214 1.00 25.48 81 ASP A CA 1
ATOM 735 C C . ASP A 1 81 ? -3.860 -68.244 -32.516 1.00 23.34 81 ASP A C 1
ATOM 736 O O . ASP A 1 81 ? -4.181 -67.355 -33.317 1.00 24.86 81 ASP A O 1
ATOM 741 N N . TRP A 1 82 ? -2.684 -68.242 -31.889 1.00 20.07 82 TRP A N 1
ATOM 742 C CA . TRP A 1 82 ? -1.655 -67.208 -32.168 1.00 18.61 82 TRP A CA 1
ATOM 743 C C . TRP A 1 82 ? -0.864 -67.586 -33.419 1.00 18.42 82 TRP A C 1
ATOM 744 O O . TRP A 1 82 ? -0.511 -68.771 -33.567 1.00 18.70 82 TRP A O 1
ATOM 755 N N . ALA A 1 83 ? -0.578 -66.598 -34.264 1.00 18.12 83 ALA A N 1
ATOM 756 C CA . ALA A 1 83 ? 0.276 -66.768 -35.460 1.00 18.36 83 ALA A CA 1
ATOM 757 C C . ALA A 1 83 ? 1.645 -67.267 -35.005 1.00 18.50 83 ALA A C 1
ATOM 758 O O . ALA A 1 83 ? 2.087 -66.865 -33.920 1.00 18.74 83 ALA A O 1
ATOM 760 N N . ASN A 1 84 ? 2.314 -68.047 -35.845 1.00 18.52 84 ASN A N 1
ATOM 761 C CA . ASN A 1 84 ? 3.658 -68.591 -35.518 1.00 18.68 84 ASN A CA 1
ATOM 762 C C . ASN A 1 84 ? 4.709 -67.484 -35.596 1.00 18.56 84 ASN A C 1
ATOM 763 O O . ASN A 1 84 ? 5.682 -67.558 -34.823 1.00 18.07 84 ASN A O 1
ATOM 768 N N . ASP A 1 85 ? 4.538 -66.497 -36.480 1.00 18.79 85 ASP A N 1
ATOM 769 C CA . ASP A 1 85 ? 5.523 -65.397 -36.669 1.00 19.36 85 ASP A CA 1
ATOM 770 C C . ASP A 1 85 ? 5.410 -64.428 -35.482 1.00 17.90 85 ASP A C 1
ATOM 771 O O . ASP A 1 85 ? 4.417 -63.689 -35.403 1.00 17.94 85 ASP A O 1
ATOM 776 N N . GLY A 1 86 ? 6.399 -64.399 -34.594 1.00 16.73 86 GLY A N 1
ATOM 777 C CA . GLY A 1 86 ? 6.299 -63.630 -33.346 1.00 15.84 86 GLY A CA 1
ATOM 778 C C . GLY A 1 86 ? 7.545 -62.854 -32.972 1.00 15.37 86 GLY A C 1
ATOM 779 O O . GLY A 1 86 ? 8.554 -62.842 -33.724 1.00 15.23 86 GLY A O 1
ATOM 780 N N . TRP A 1 87 ? 7.427 -62.186 -31.833 1.00 14.84 87 TRP A N 1
ATOM 781 C CA . TRP A 1 87 ? 8.502 -61.452 -31.125 1.00 14.74 87 TRP A CA 1
ATOM 782 C C . TRP A 1 87 ? 8.804 -62.187 -29.828 1.00 14.07 87 TRP A C 1
ATOM 783 O O . TRP A 1 87 ? 7.841 -62.514 -29.115 1.00 13.59 87 TRP A O 1
ATOM 794 N N . LYS A 1 88 ? 10.089 -62.344 -29.512 1.00 13.89 88 LYS A N 1
ATOM 795 C CA . LYS A 1 88 ? 10.538 -62.897 -28.219 1.00 13.76 88 LYS A CA 1
ATOM 796 C C . LYS A 1 88 ? 11.376 -61.844 -27.501 1.00 13.71 88 LYS A C 1
ATOM 797 O O . LYS A 1 88 ? 12.137 -61.118 -28.169 1.00 13.69 88 LYS A O 1
ATOM 803 N N . ILE A 1 89 ? 11.233 -61.768 -26.184 1.00 13.58 89 ILE A N 1
ATOM 804 C CA . ILE A 1 89 ? 12.126 -60.958 -25.311 1.00 13.53 89 ILE A CA 1
ATOM 805 C C . ILE A 1 89 ? 12.644 -61.882 -24.215 1.00 13.67 89 ILE A C 1
ATOM 806 O O . ILE A 1 89 ? 11.846 -62.640 -23.653 1.00 13.58 89 ILE A O 1
ATOM 811 N N . ASP A 1 90 ? 13.934 -61.806 -23.920 1.00 13.73 90 ASP A N 1
ATOM 812 C CA . ASP A 1 90 ? 14.518 -62.539 -22.776 1.00 13.95 90 ASP A CA 1
ATOM 813 C C . ASP A 1 90 ? 14.196 -61.738 -21.519 1.00 13.82 90 ASP A C 1
ATOM 814 O O . ASP A 1 90 ? 14.562 -60.552 -21.438 1.00 14.36 90 ASP A O 1
ATOM 819 N N . LEU A 1 91 ? 13.410 -62.322 -20.631 1.00 13.65 91 LEU A N 1
ATOM 820 C CA . LEU A 1 91 ? 12.912 -61.652 -19.403 1.00 13.45 91 LEU A CA 1
ATOM 821 C C . LEU A 1 91 ? 13.489 -62.374 -18.184 1.00 13.35 91 LEU A C 1
ATOM 822 O O . LEU A 1 91 ? 13.250 -63.571 -18.032 1.00 13.38 91 LEU A O 1
ATOM 827 N N . GLU A 1 92 ? 14.273 -61.666 -17.377 1.00 13.33 92 GLU A N 1
ATOM 828 C CA . GLU A 1 92 ? 14.856 -62.189 -16.128 1.00 13.27 92 GLU A CA 1
ATOM 829 C C . GLU A 1 92 ? 13.779 -62.116 -15.055 1.00 13.03 92 GLU A C 1
ATOM 830 O O . GLU A 1 92 ? 13.558 -61.047 -14.456 1.00 12.95 92 GLU A O 1
ATOM 836 N N . TYR A 1 93 ? 13.091 -63.222 -14.834 1.00 12.86 93 TYR A N 1
ATOM 837 C CA . TYR A 1 93 ? 12.003 -63.287 -13.831 1.00 12.82 93 TYR A CA 1
ATOM 838 C C . TYR A 1 93 ? 12.570 -63.183 -12.411 1.00 13.20 93 TYR A C 1
ATOM 839 O O . TYR A 1 93 ? 13.665 -63.721 -12.119 1.00 13.40 93 TYR A O 1
ATOM 848 N N . HIS A 1 94 ? 11.839 -62.512 -11.525 1.00 13.65 94 HIS A N 1
ATOM 849 C CA . HIS A 1 94 ? 12.111 -62.508 -10.070 1.00 14.22 94 HIS A CA 1
ATOM 850 C C . HIS A 1 94 ? 10.781 -62.766 -9.376 1.00 14.61 94 HIS A C 1
ATOM 851 O O . HIS A 1 94 ? 9.960 -61.856 -9.323 1.00 14.62 94 HIS A O 1
ATOM 858 N N . LEU A 1 95 ? 10.556 -64.003 -8.960 1.00 15.29 95 LEU A N 1
ATOM 859 C CA . LEU A 1 95 ? 9.288 -64.378 -8.299 1.00 16.19 95 LEU A CA 1
ATOM 860 C C . LEU A 1 95 ? 9.199 -63.603 -6.991 1.00 17.00 95 LEU A C 1
ATOM 861 O O . LEU A 1 95 ? 10.235 -63.438 -6.311 1.00 17.40 95 LEU A O 1
ATOM 866 N N . VAL A 1 96 ? 7.995 -63.172 -6.638 1.00 17.99 96 VAL A N 1
ATOM 867 C CA . VAL A 1 96 ? 7.752 -62.446 -5.368 1.00 19.32 96 VAL A CA 1
ATOM 868 C C . VAL A 1 96 ? 6.956 -63.340 -4.414 1.00 20.46 96 VAL A C 1
ATOM 869 O O . VAL A 1 96 ? 6.091 -64.117 -4.876 1.00 20.15 96 VAL A O 1
ATOM 873 N N A GLU A 1 97 ? 7.241 -63.226 -3.119 0.55 21.69 97 GLU A N 1
ATOM 874 N N B GLU A 1 97 ? 7.305 -63.271 -3.123 0.45 21.08 97 GLU A N 1
ATOM 875 C CA A GLU A 1 97 ? 6.495 -63.938 -2.048 0.55 22.83 97 GLU A CA 1
ATOM 876 C CA B GLU A 1 97 ? 6.543 -63.870 -1.990 0.45 21.82 97 GLU A CA 1
ATOM 877 C C A GLU A 1 97 ? 5.130 -63.270 -1.858 0.55 22.31 97 GLU A C 1
ATOM 878 C C B GLU A 1 97 ? 5.141 -63.267 -1.960 0.45 21.70 97 GLU A C 1
ATOM 879 O O A GLU A 1 97 ? 4.139 -64.001 -1.656 0.55 22.59 97 GLU A O 1
ATOM 880 O O B GLU A 1 97 ? 4.154 -64.032 -1.965 0.45 22.03 97 GLU A O 1
ATOM 891 N N . ASN A 1 98 ? 5.068 -61.939 -1.902 1.00 21.61 98 ASN A N 1
ATOM 892 C CA . ASN A 1 98 ? 3.791 -61.197 -1.794 1.00 21.26 98 ASN A CA 1
ATOM 893 C C . ASN A 1 98 ? 3.223 -61.087 -3.203 1.00 20.54 98 ASN A C 1
ATOM 894 O O . ASN A 1 98 ? 3.631 -60.176 -3.950 1.00 20.42 98 ASN A O 1
ATOM 899 N N A LYS A 1 99 ? 2.316 -62.004 -3.551 0.50 20.08 99 LYS A N 1
ATOM 900 N N B LYS A 1 99 ? 2.314 -62.003 -3.548 0.50 20.27 99 LYS A N 1
ATOM 901 C CA A LYS A 1 99 ? 1.608 -62.026 -4.852 0.50 19.72 99 LYS A CA 1
ATOM 902 C CA B LYS A 1 99 ? 1.603 -62.035 -4.848 0.50 20.02 99 LYS A CA 1
ATOM 903 C C A LYS A 1 99 ? 0.349 -61.170 -4.712 0.50 19.48 99 LYS A C 1
ATOM 904 C C B LYS A 1 99 ? 0.347 -61.172 -4.711 0.50 19.65 99 LYS A C 1
ATOM 905 O O A LYS A 1 99 ? -0.685 -61.707 -4.271 0.50 19.84 99 LYS A O 1
ATOM 906 O O B LYS A 1 99 ? -0.689 -61.705 -4.271 0.50 20.01 99 LYS A O 1
ATOM 917 N N . ILE A 1 100 ? 0.441 -59.885 -5.045 1.00 18.95 100 ILE A N 1
ATOM 918 C CA . ILE A 1 100 ? -0.698 -58.946 -4.844 1.00 18.96 100 ILE A CA 1
ATOM 919 C C . ILE A 1 100 ? -1.811 -59.300 -5.837 1.00 18.36 100 ILE A C 1
ATOM 920 O O . ILE A 1 100 ? -1.526 -59.742 -6.959 1.00 17.30 100 ILE A O 1
ATOM 925 N N . ARG A 1 101 ? -3.053 -59.125 -5.390 1.00 18.14 101 ARG A N 1
ATOM 926 C CA . ARG A 1 101 ? -4.261 -59.253 -6.237 1.00 18.31 101 ARG A CA 1
ATOM 927 C C . ARG A 1 101 ? -4.739 -57.845 -6.572 1.00 17.95 101 ARG A C 1
ATOM 928 O O . ARG A 1 101 ? -5.383 -57.202 -5.742 1.00 17.54 101 ARG A O 1
ATOM 936 N N . PRO A 1 102 ? -4.383 -57.270 -7.743 1.00 17.56 102 PRO A N 1
ATOM 937 C CA . PRO A 1 102 ? -4.691 -55.863 -8.000 1.00 17.73 102 PRO A CA 1
ATOM 938 C C . PRO A 1 102 ? -6.177 -55.520 -7.805 1.00 17.54 102 PRO A C 1
ATOM 939 O O . PRO A 1 102 ? -6.455 -54.431 -7.342 1.00 17.67 102 PRO A O 1
ATOM 943 N N . LYS A 1 103 ? -7.097 -56.436 -8.111 1.00 17.43 103 LYS A N 1
ATOM 944 C CA . LYS A 1 103 ? -8.545 -56.141 -7.960 1.00 18.07 103 LYS A CA 1
ATOM 945 C C . LYS A 1 103 ? -8.854 -55.802 -6.497 1.00 18.23 103 LYS A C 1
ATOM 946 O O . LYS A 1 103 ? -9.740 -54.951 -6.262 1.00 18.25 103 LYS A O 1
ATOM 952 N N . ALA A 1 104 ? -8.173 -56.432 -5.538 1.00 18.04 104 ALA A N 1
ATOM 953 C CA . ALA A 1 104 ? -8.381 -56.214 -4.084 1.00 18.38 104 ALA A CA 1
ATOM 954 C C . ALA A 1 104 ? -7.882 -54.825 -3.663 1.00 18.56 104 ALA A C 1
ATOM 955 O O . ALA A 1 104 ? -8.108 -54.426 -2.498 1.00 19.11 104 ALA A O 1
ATOM 957 N N . HIS A 1 105 ? -7.199 -54.109 -4.559 1.00 18.62 105 HIS A N 1
ATOM 958 C CA . HIS A 1 105 ? -6.560 -52.804 -4.269 1.00 19.22 105 HIS A CA 1
ATOM 959 C C . HIS A 1 105 ? -7.050 -51.741 -5.256 1.00 19.68 105 HIS A C 1
ATOM 960 O O . HIS A 1 105 ? -6.378 -50.715 -5.388 1.00 19.71 105 HIS A O 1
ATOM 967 N N . ILE A 1 106 ? -8.162 -51.972 -5.952 1.00 20.08 106 ILE A N 1
ATOM 968 C CA . ILE A 1 106 ? -8.543 -51.103 -7.104 1.00 20.90 106 ILE A CA 1
ATOM 969 C C . ILE A 1 106 ? -8.818 -49.669 -6.618 1.00 22.76 106 ILE A C 1
ATOM 970 O O . ILE A 1 106 ? -8.480 -48.742 -7.354 1.00 22.58 106 ILE A O 1
ATOM 975 N N . ASP A 1 107 ? -9.373 -49.477 -5.423 1.00 25.38 107 ASP A N 1
ATOM 976 C CA . ASP A 1 107 ? -9.649 -48.102 -4.918 1.00 27.83 107 ASP A CA 1
ATOM 977 C C . ASP A 1 107 ? -8.328 -47.330 -4.815 1.00 28.06 107 ASP A C 1
ATOM 978 O O . ASP A 1 107 ? -8.310 -46.123 -5.136 1.00 29.67 107 ASP A O 1
ATOM 983 N N . PHE A 1 108 ? -7.250 -47.997 -4.409 1.00 27.00 108 PHE A N 1
ATOM 984 C CA . PHE A 1 108 ? -5.907 -47.394 -4.234 1.00 26.66 108 PHE A CA 1
ATOM 985 C C . PHE A 1 108 ? -5.277 -47.069 -5.599 1.00 25.94 108 PHE A C 1
ATOM 986 O O . PHE A 1 108 ? -4.663 -45.995 -5.731 1.00 27.14 108 PHE A O 1
ATOM 994 N N A ILE A 1 109 ? -5.377 -47.947 -6.604 0.50 24.84 109 ILE A N 1
ATOM 995 N N B ILE A 1 109 ? -5.448 -47.987 -6.559 0.50 24.49 109 ILE A N 1
ATOM 996 C CA A ILE A 1 109 ? -4.612 -47.748 -7.875 0.50 24.33 109 ILE A CA 1
ATOM 997 C CA B ILE A 1 109 ? -4.772 -48.032 -7.890 0.50 23.71 109 ILE A CA 1
ATOM 998 C C A ILE A 1 109 ? -5.481 -47.096 -8.969 0.50 24.18 109 ILE A C 1
ATOM 999 C C B ILE A 1 109 ? -5.486 -47.104 -8.886 0.50 23.75 109 ILE A C 1
ATOM 1000 O O A ILE A 1 109 ? -4.868 -46.477 -9.908 0.50 24.24 109 ILE A O 1
ATOM 1001 O O B ILE A 1 109 ? -4.787 -46.356 -9.641 0.50 23.38 109 ILE A O 1
ATOM 1010 N N . ARG A 1 110 ? -6.821 -47.141 -8.869 1.00 24.00 110 ARG A N 1
ATOM 1011 C CA . ARG A 1 110 ? -7.699 -46.613 -9.949 1.00 24.28 110 ARG A CA 1
ATOM 1012 C C . ARG A 1 110 ? -7.268 -45.222 -10.416 1.00 24.42 110 ARG A C 1
ATOM 1013 O O . ARG A 1 110 ? -7.207 -44.995 -11.620 1.00 23.66 110 ARG A O 1
ATOM 1021 N N . PRO A 1 111 ? -6.975 -44.245 -9.525 1.00 25.18 111 PRO A N 1
ATOM 1022 C CA . PRO A 1 111 ? -6.634 -42.894 -9.979 1.00 25.77 111 PRO A CA 1
ATOM 1023 C C . PRO A 1 111 ? -5.399 -42.834 -10.888 1.00 25.49 111 PRO A C 1
ATOM 1024 O O . PRO A 1 111 ? -5.247 -41.849 -11.590 1.00 25.58 111 PRO A O 1
ATOM 1028 N N . TYR A 1 112 ? -4.557 -43.876 -10.862 1.00 24.82 112 TYR A N 1
ATOM 1029 C CA . TYR A 1 112 ? -3.234 -43.904 -11.534 1.00 25.02 112 TYR A CA 1
ATOM 1030 C C . TYR A 1 112 ? -3.278 -44.754 -12.805 1.00 24.22 112 TYR A C 1
ATOM 1031 O O . TYR A 1 112 ? -2.265 -44.796 -13.508 1.00 23.46 112 TYR A O 1
ATOM 1040 N N . LEU A 1 113 ? -4.422 -45.361 -13.122 1.00 23.87 113 LEU A N 1
ATOM 1041 C CA . LEU A 1 113 ? -4.575 -46.129 -14.382 1.00 23.83 113 LEU A CA 1
ATOM 1042 C C . LEU A 1 113 ? -4.542 -45.153 -15.553 1.00 24.82 113 LEU A C 1
ATOM 1043 O O . LEU A 1 113 ? -5.124 -44.069 -15.472 1.00 25.32 113 LEU A O 1
ATOM 1048 N N . PRO A 1 114 ? -3.875 -45.491 -16.679 1.00 25.71 114 PRO A N 1
ATOM 1049 C CA . PRO A 1 114 ? -3.867 -44.604 -17.843 1.00 26.81 114 PRO A CA 1
ATOM 1050 C C . PRO A 1 114 ? -5.256 -44.577 -18.493 1.00 27.87 114 PRO A C 1
ATOM 1051 O O . PRO A 1 114 ? -6.012 -45.526 -18.335 1.00 27.31 114 PRO A O 1
ATOM 1055 N N A GLN A 1 115 ? -5.558 -43.490 -19.213 0.50 28.77 115 GLN A N 1
ATOM 1056 N N B GLN A 1 115 ? -5.578 -43.484 -19.194 0.50 29.11 115 GLN A N 1
ATOM 1057 C CA A GLN A 1 115 ? -6.843 -43.289 -19.933 0.50 29.49 115 GLN A CA 1
ATOM 1058 C CA B GLN A 1 115 ? -6.887 -43.298 -19.873 0.50 30.06 115 GLN A CA 1
ATOM 1059 C C A GLN A 1 115 ? -6.963 -44.305 -21.072 0.50 28.91 115 GLN A C 1
ATOM 1060 C C B GLN A 1 115 ? -7.037 -44.320 -21.001 0.50 29.36 115 GLN A C 1
ATOM 1061 O O A GLN A 1 115 ? -8.072 -44.825 -21.281 0.50 29.46 115 GLN A O 1
ATOM 1062 O O B GLN A 1 115 ? -8.160 -44.811 -21.204 0.50 29.96 115 GLN A O 1
ATOM 1073 N N A LYS A 1 116 ? -5.860 -44.579 -21.772 0.50 28.14 116 LYS A N 1
ATOM 1074 N N B LYS A 1 116 ? -5.941 -44.632 -21.696 0.50 28.43 116 LYS A N 1
ATOM 1075 C CA A LYS A 1 116 ? -5.822 -45.505 -22.935 0.50 27.54 116 LYS A CA 1
ATOM 1076 C CA B LYS A 1 116 ? -5.947 -45.550 -22.862 0.50 27.70 116 LYS A CA 1
ATOM 1077 C C A LYS A 1 116 ? -4.981 -46.734 -22.579 0.50 25.68 116 LYS A C 1
ATOM 1078 C C B LYS A 1 116 ? -5.003 -46.726 -22.588 0.50 25.79 116 LYS A C 1
ATOM 1079 O O A LYS A 1 116 ? -3.974 -46.570 -21.863 0.50 24.85 116 LYS A O 1
ATOM 1080 O O B LYS A 1 116 ? -3.960 -46.520 -21.938 0.50 24.99 116 LYS A O 1
ATOM 1091 N N . TYR A 1 117 ? -5.376 -47.910 -23.075 1.00 24.40 117 TYR A N 1
ATOM 1092 C CA . TYR A 1 117 ? -4.550 -49.145 -23.022 1.00 23.43 117 TYR A CA 1
ATOM 1093 C C . TYR A 1 117 ? -4.206 -49.491 -21.569 1.00 21.95 117 TYR A C 1
ATOM 1094 O O . TYR A 1 117 ? -3.065 -49.898 -21.290 1.00 21.22 117 TYR A O 1
ATOM 1103 N N . SER A 1 118 ? -5.162 -49.354 -20.655 1.00 20.96 118 SER A N 1
ATOM 1104 C CA . SER A 1 118 ? -4.970 -49.724 -19.229 1.00 19.89 118 SER A CA 1
ATOM 1105 C C . SER A 1 118 ? -4.930 -51.245 -19.112 1.00 18.81 118 SER A C 1
ATOM 1106 O O . SER A 1 118 ? -5.700 -51.947 -19.767 1.00 18.55 118 SER A O 1
ATOM 1109 N N . PRO A 1 119 ? -4.035 -51.807 -18.270 1.00 18.04 119 PRO A N 1
ATOM 1110 C CA . PRO A 1 119 ? -4.074 -53.244 -17.999 1.00 17.62 119 PRO A CA 1
ATOM 1111 C C . PRO A 1 119 ? -5.304 -53.678 -17.192 1.00 17.72 119 PRO A C 1
ATOM 1112 O O . PRO A 1 119 ? -5.646 -54.852 -17.217 1.00 17.08 119 PRO A O 1
ATOM 1116 N N . LEU A 1 120 ? -5.933 -52.738 -16.482 1.00 18.18 120 LEU A N 1
ATOM 1117 C CA . LEU A 1 120 ? -7.109 -52.991 -15.613 1.00 18.89 120 LEU A CA 1
ATOM 1118 C C . LEU A 1 120 ? -8.281 -52.102 -16.028 1.00 19.84 120 LEU A C 1
ATOM 1119 O O . LEU A 1 120 ? -8.055 -50.920 -16.384 1.00 20.04 120 LEU A O 1
ATOM 1124 N N . GLN A 1 121 ? -9.483 -52.649 -15.904 1.00 20.67 121 GLN A N 1
ATOM 1125 C CA . GLN A 1 121 ? -10.754 -51.897 -16.011 1.00 21.86 121 GLN A CA 1
ATOM 1126 C C . GLN A 1 121 ? -10.973 -51.130 -14.705 1.00 22.56 121 GLN A C 1
ATOM 1127 O O . GLN A 1 121 ? -10.292 -51.415 -13.714 1.00 21.30 121 GLN A O 1
ATOM 1133 N N . ASP A 1 122 ? -11.928 -50.199 -14.676 1.00 24.01 122 ASP A N 1
ATOM 1134 C CA . ASP A 1 122 ? -12.154 -49.378 -13.457 1.00 25.31 122 ASP A CA 1
ATOM 1135 C C . ASP A 1 122 ? -12.671 -50.253 -12.306 1.00 24.00 122 ASP A C 1
ATOM 1136 O O . ASP A 1 122 ? -12.498 -49.831 -11.152 1.00 24.31 122 ASP A O 1
ATOM 1141 N N . ASN A 1 123 ? -13.259 -51.423 -12.586 1.00 22.98 123 ASN A N 1
ATOM 1142 C CA . ASN A 1 123 ? -13.749 -52.354 -11.535 1.00 22.60 123 ASN A CA 1
ATOM 1143 C C . ASN A 1 123 ? -12.609 -53.263 -11.044 1.00 21.34 123 ASN A C 1
ATOM 1144 O O . ASN A 1 123 ? -12.855 -54.063 -10.128 1.00 21.46 123 ASN A O 1
ATOM 1149 N N . GLY A 1 124 ? -11.405 -53.131 -11.604 1.00 20.13 124 GLY A N 1
ATOM 1150 C CA . GLY A 1 124 ? -10.230 -53.904 -11.160 1.00 19.49 124 GLY A CA 1
ATOM 1151 C C . GLY A 1 124 ? -10.050 -55.195 -11.939 1.00 19.05 124 GLY A C 1
ATOM 1152 O O . GLY A 1 124 ? -9.025 -55.870 -11.716 1.00 18.59 124 GLY A O 1
ATOM 1153 N N . ASN A 1 125 ? -11.001 -55.574 -12.792 1.00 18.47 125 ASN A N 1
ATOM 1154 C CA . ASN A 1 125 ? -10.813 -56.758 -13.671 1.00 18.15 125 ASN A CA 1
ATOM 1155 C C . ASN A 1 125 ? -9.724 -56.455 -14.702 1.00 17.67 125 ASN A C 1
ATOM 1156 O O . ASN A 1 125 ? -9.685 -55.330 -15.238 1.00 17.79 125 ASN A O 1
ATOM 1161 N N . GLY A 1 126 ? -8.874 -57.432 -15.001 1.00 17.12 126 GLY A N 1
ATOM 1162 C CA . GLY A 1 126 ? -7.882 -57.296 -16.074 1.00 16.86 126 GLY A CA 1
ATOM 1163 C C . GLY A 1 126 ? -8.529 -57.164 -17.446 1.00 16.86 126 GLY A C 1
ATOM 1164 O O . GLY A 1 126 ? -9.613 -57.734 -17.667 1.00 16.96 126 GLY A O 1
ATOM 1165 N N . ASN A 1 127 ? -7.884 -56.420 -18.346 1.00 17.08 127 ASN A N 1
ATOM 1166 C CA . ASN A 1 127 ? -8.231 -56.352 -19.786 1.00 17.28 127 ASN A CA 1
ATOM 1167 C C . ASN A 1 127 ? -7.570 -57.512 -20.531 1.00 16.83 127 ASN A C 1
ATOM 1168 O O . ASN A 1 127 ? -6.427 -57.886 -20.186 1.00 16.08 127 ASN A O 1
ATOM 1173 N N . GLN A 1 128 ? -8.268 -58.078 -21.511 1.00 16.94 128 GLN A N 1
ATOM 1174 C CA . GLN A 1 128 ? -7.763 -59.233 -22.284 1.00 16.81 128 GLN A CA 1
ATOM 1175 C C . GLN A 1 128 ? -6.831 -58.727 -23.388 1.00 16.39 128 GLN A C 1
ATOM 1176 O O . GLN A 1 128 ? -7.294 -58.452 -24.503 1.00 16.93 128 GLN A O 1
ATOM 1182 N N . ALA A 1 129 ? -5.540 -58.630 -23.080 1.00 15.48 129 ALA A N 1
ATOM 1183 C CA . ALA A 1 129 ? -4.475 -58.294 -24.042 1.00 14.90 129 ALA A CA 1
ATOM 1184 C C . ALA A 1 129 ? -3.139 -58.616 -23.375 1.00 14.37 129 ALA A C 1
ATOM 1185 O O . ALA A 1 129 ? -3.125 -58.890 -22.168 1.00 14.12 129 ALA A O 1
ATOM 1187 N N . TYR A 1 130 ? -2.055 -58.615 -24.133 1.00 14.03 130 TYR A N 1
ATOM 1188 C CA . TYR A 1 130 ? -0.774 -59.185 -23.647 1.00 13.71 130 TYR A CA 1
ATOM 1189 C C . TYR A 1 130 ? 0.093 -58.167 -22.902 1.00 13.99 130 TYR A C 1
ATOM 1190 O O . TYR A 1 130 ? 0.558 -58.491 -21.815 1.00 14.30 130 TYR A O 1
ATOM 1199 N N . LEU A 1 131 ? 0.429 -57.043 -23.519 1.00 14.23 131 LEU A N 1
ATOM 1200 C CA . LEU A 1 131 ? 1.525 -56.184 -22.994 1.00 14.46 131 LEU A CA 1
ATOM 1201 C C . LEU A 1 131 ? 1.070 -54.734 -22.956 1.00 14.69 131 LEU A C 1
ATOM 1202 O O . LEU A 1 131 ? 0.682 -54.214 -24.014 1.00 15.08 131 LEU A O 1
ATOM 1207 N N . PHE A 1 132 ? 1.148 -54.124 -21.773 1.00 14.58 132 PHE A N 1
ATOM 1208 C CA . PHE A 1 132 ? 0.681 -52.740 -21.514 1.00 15.05 132 PHE A CA 1
ATOM 1209 C C . PHE A 1 132 ? 1.819 -51.903 -20.948 1.00 15.31 132 PHE A C 1
ATOM 1210 O O . PHE A 1 132 ? 2.549 -52.374 -20.081 1.00 15.18 132 PHE A O 1
ATOM 1218 N N . SER A 1 133 ? 1.941 -50.667 -21.420 1.00 16.07 133 SER A N 1
ATOM 1219 C CA . SER A 1 133 ? 2.803 -49.649 -20.780 1.00 16.75 133 SER A CA 1
ATOM 1220 C C . SER A 1 133 ? 2.228 -49.322 -19.403 1.00 17.14 133 SER A C 1
ATOM 1221 O O . SER A 1 133 ? 0.993 -49.168 -19.291 1.00 18.09 133 SER A O 1
ATOM 1224 N N . VAL A 1 134 ? 3.085 -49.219 -18.392 1.00 17.36 134 VAL A N 1
ATOM 1225 C CA . VAL A 1 134 ? 2.686 -48.830 -17.010 1.00 17.79 134 VAL A CA 1
ATOM 1226 C C . VAL A 1 134 ? 3.292 -47.466 -16.711 1.00 18.62 134 VAL A C 1
ATOM 1227 O O . VAL A 1 134 ? 4.511 -47.333 -16.644 1.00 18.39 134 VAL A O 1
ATOM 1231 N N . PRO A 1 135 ? 2.470 -46.410 -16.514 1.00 19.81 135 PRO A N 1
ATOM 1232 C CA . PRO A 1 135 ? 3.020 -45.114 -16.133 1.00 20.81 135 PRO A CA 1
ATOM 1233 C C . PRO A 1 135 ? 3.804 -45.212 -14.818 1.00 21.42 135 PRO A C 1
ATOM 1234 O O . PRO A 1 135 ? 3.499 -46.039 -13.978 1.00 20.75 135 PRO A O 1
ATOM 1238 N N . HIS A 1 136 ? 4.797 -44.341 -14.649 1.00 22.30 136 HIS A N 1
ATOM 1239 C CA . HIS A 1 136 ? 5.714 -44.383 -13.483 1.00 23.52 136 HIS A CA 1
ATOM 1240 C C . HIS A 1 136 ? 4.930 -44.247 -12.170 1.00 23.44 136 HIS A C 1
ATOM 1241 O O . HIS A 1 136 ? 5.289 -44.922 -11.196 1.00 22.80 136 HIS A O 1
ATOM 1248 N N A GLU A 1 137 ? 3.898 -43.397 -12.130 0.50 24.00 137 GLU A N 1
ATOM 1249 N N B GLU A 1 137 ? 3.909 -43.384 -12.137 0.50 24.11 137 GLU A N 1
ATOM 1250 C CA A GLU A 1 137 ? 3.118 -43.176 -10.884 0.50 24.47 137 GLU A CA 1
ATOM 1251 C CA B GLU A 1 137 ? 3.092 -43.166 -10.916 0.50 24.62 137 GLU A CA 1
ATOM 1252 C C A GLU A 1 137 ? 2.343 -44.456 -10.542 0.50 23.39 137 GLU A C 1
ATOM 1253 C C B GLU A 1 137 ? 2.373 -44.469 -10.556 0.50 23.47 137 GLU A C 1
ATOM 1254 O O A GLU A 1 137 ? 2.352 -44.841 -9.361 0.50 23.42 137 GLU A O 1
ATOM 1255 O O B GLU A 1 137 ? 2.466 -44.883 -9.386 0.50 23.42 137 GLU A O 1
ATOM 1266 N N . LEU A 1 138 ? 1.736 -45.117 -11.534 1.00 22.38 138 LEU A N 1
ATOM 1267 C CA . LEU A 1 138 ? 1.058 -46.420 -11.308 1.00 21.39 138 LEU A CA 1
ATOM 1268 C C . LEU A 1 138 ? 2.087 -47.444 -10.815 1.00 20.25 138 LEU A C 1
ATOM 1269 O O . LEU A 1 138 ? 1.788 -48.169 -9.857 1.00 19.44 138 LEU A O 1
ATOM 1274 N N . ALA A 1 139 ? 3.274 -47.488 -11.426 1.00 19.81 139 ALA A N 1
ATOM 1275 C CA . ALA A 1 139 ? 4.326 -48.450 -11.039 1.00 19.81 139 ALA A CA 1
ATOM 1276 C C . ALA A 1 139 ? 4.683 -48.240 -9.562 1.00 20.15 139 ALA A C 1
ATOM 1277 O O . ALA A 1 139 ? 4.865 -49.226 -8.844 1.00 19.37 139 ALA A O 1
ATOM 1279 N N . SER A 1 140 ? 4.789 -46.989 -9.103 1.00 21.34 140 SER A N 1
ATOM 1280 C CA . SER A 1 140 ? 5.205 -46.712 -7.703 1.00 22.46 140 SER A CA 1
ATOM 1281 C C . SER A 1 140 ? 4.139 -47.234 -6.730 1.00 22.45 140 SER A C 1
ATOM 1282 O O . SER A 1 140 ? 4.514 -47.745 -5.658 1.00 22.32 140 SER A O 1
ATOM 1285 N N A LYS A 1 141 ? 2.854 -47.151 -7.100 0.60 22.65 141 LYS A N 1
ATOM 1286 N N B LYS A 1 141 ? 2.856 -47.118 -7.103 0.40 22.51 141 LYS A N 1
ATOM 1287 C CA A LYS A 1 141 ? 1.747 -47.660 -6.247 0.60 23.12 141 LYS A CA 1
ATOM 1288 C CA B LYS A 1 141 ? 1.726 -47.647 -6.294 0.40 22.77 141 LYS A CA 1
ATOM 1289 C C A LYS A 1 141 ? 1.876 -49.196 -6.148 0.60 22.06 141 LYS A C 1
ATOM 1290 C C B LYS A 1 141 ? 1.956 -49.176 -6.133 0.40 21.81 141 LYS A C 1
ATOM 1291 O O A LYS A 1 141 ? 1.812 -49.744 -4.999 0.60 22.71 141 LYS A O 1
ATOM 1292 O O B LYS A 1 141 ? 1.955 -49.671 -4.940 0.40 21.89 141 LYS A O 1
ATOM 1303 N N . VAL A 1 142 ? 2.009 -49.861 -7.321 1.00 20.97 142 VAL A N 1
ATOM 1304 C CA . VAL A 1 142 ? 2.158 -51.344 -7.368 1.00 20.32 142 VAL A CA 1
ATOM 1305 C C . VAL A 1 142 ? 3.351 -51.762 -6.497 1.00 19.69 142 VAL A C 1
ATOM 1306 O O . VAL A 1 142 ? 3.225 -52.717 -5.723 1.00 19.50 142 VAL A O 1
ATOM 1310 N N . VAL A 1 143 ? 4.470 -51.053 -6.607 1.00 19.44 143 VAL A N 1
ATOM 1311 C CA . VAL A 1 143 ? 5.684 -51.370 -5.805 1.00 19.68 143 VAL A CA 1
ATOM 1312 C C . VAL A 1 143 ? 5.405 -51.178 -4.304 1.00 20.07 143 VAL A C 1
ATOM 1313 O O . VAL A 1 143 ? 5.888 -52.002 -3.517 1.00 19.86 143 VAL A O 1
ATOM 1317 N N A GLU A 1 144 ? 4.645 -50.141 -3.926 0.60 21.00 144 GLU A N 1
ATOM 1318 N N B GLU A 1 144 ? 4.629 -50.155 -3.914 0.40 20.35 144 GLU A N 1
ATOM 1319 C CA A GLU A 1 144 ? 4.210 -49.900 -2.520 0.60 22.02 144 GLU A CA 1
ATOM 1320 C CA B GLU A 1 144 ? 4.238 -49.928 -2.491 0.40 20.86 144 GLU A CA 1
ATOM 1321 C C A GLU A 1 144 ? 3.407 -51.110 -1.997 0.60 21.17 144 GLU A C 1
ATOM 1322 C C B GLU A 1 144 ? 3.388 -51.104 -1.975 0.40 20.49 144 GLU A C 1
ATOM 1323 O O A GLU A 1 144 ? 3.616 -51.556 -0.836 0.60 21.94 144 GLU A O 1
ATOM 1324 O O B GLU A 1 144 ? 3.515 -51.490 -0.770 0.40 20.94 144 GLU A O 1
ATOM 1335 N N . LEU A 1 145 ? 2.504 -51.646 -2.818 1.00 20.09 145 LEU A N 1
ATOM 1336 C CA . LEU A 1 145 ? 1.657 -52.781 -2.392 1.00 19.37 145 LEU A CA 1
ATOM 1337 C C . LEU A 1 145 ? 2.482 -54.069 -2.271 1.00 18.44 145 LEU A C 1
ATOM 1338 O O . LEU A 1 145 ? 2.234 -54.842 -1.342 1.00 18.09 145 LEU A O 1
ATOM 1343 N N . ILE A 1 146 ? 3.428 -54.317 -3.180 1.00 18.08 146 ILE A N 1
ATOM 1344 C CA . ILE A 1 146 ? 4.206 -55.585 -3.150 1.00 18.03 146 ILE A CA 1
ATOM 1345 C C . ILE A 1 146 ? 5.165 -55.541 -1.958 1.00 18.09 146 ILE A C 1
ATOM 1346 O O . ILE A 1 146 ? 5.242 -56.529 -1.223 1.00 18.50 146 ILE A O 1
ATOM 1351 N N . GLY A 1 147 ? 5.865 -54.428 -1.781 1.00 18.61 147 GLY A N 1
ATOM 1352 C CA . GLY A 1 147 ? 6.813 -54.249 -0.665 1.00 18.76 147 GLY A CA 1
ATOM 1353 C C . GLY A 1 147 ? 8.266 -54.322 -1.102 1.00 18.82 147 GLY A C 1
ATOM 1354 O O . GLY A 1 147 ? 8.562 -54.158 -2.302 1.00 18.46 147 GLY A O 1
ATOM 1355 N N A SER A 1 148 ? 9.156 -54.552 -0.135 0.70 18.73 148 SER A N 1
ATOM 1356 N N B SER A 1 148 ? 9.153 -54.559 -0.136 0.30 19.08 148 SER A N 1
ATOM 1357 C CA A SER A 1 148 ? 10.631 -54.444 -0.312 0.70 19.01 148 SER A CA 1
ATOM 1358 C CA B SER A 1 148 ? 10.625 -54.431 -0.291 0.30 19.37 148 SER A CA 1
ATOM 1359 C C A SER A 1 148 ? 11.092 -55.257 -1.524 0.70 18.91 148 SER A C 1
ATOM 1360 C C B SER A 1 148 ? 11.126 -55.270 -1.475 0.30 19.19 148 SER A C 1
ATOM 1361 O O A SER A 1 148 ? 11.938 -54.762 -2.293 0.70 18.42 148 SER A O 1
ATOM 1362 O O B SER A 1 148 ? 12.016 -54.778 -2.193 0.30 18.96 148 SER A O 1
ATOM 1367 N N . GLU A 1 149 ? 10.585 -56.474 -1.696 1.00 19.16 149 GLU A N 1
ATOM 1368 C CA . GLU A 1 149 ? 11.133 -57.374 -2.745 1.00 19.50 149 GLU A CA 1
ATOM 1369 C C . GLU A 1 149 ? 11.002 -56.717 -4.131 1.00 19.04 149 GLU A C 1
ATOM 1370 O O . GLU A 1 149 ? 11.905 -56.924 -4.945 1.00 19.15 149 GLU A O 1
ATOM 1376 N N . ALA A 1 150 ? 9.968 -55.916 -4.403 1.00 18.81 150 ALA A N 1
ATOM 1377 C CA . ALA A 1 150 ? 9.818 -55.202 -5.696 1.00 18.78 150 ALA A CA 1
ATOM 1378 C C . ALA A 1 150 ? 10.860 -54.080 -5.800 1.00 19.12 150 ALA A C 1
ATOM 1379 O O . ALA A 1 150 ? 11.474 -53.916 -6.874 1.00 18.54 150 ALA A O 1
ATOM 1381 N N A GLU A 1 151 ? 11.053 -53.319 -4.719 0.70 19.64 151 GLU A N 1
ATOM 1382 N N B GLU A 1 151 ? 11.054 -53.320 -4.719 0.30 19.22 151 GLU A N 1
ATOM 1383 C CA A GLU A 1 151 ? 12.070 -52.233 -4.675 0.70 20.46 151 GLU A CA 1
ATOM 1384 C CA B GLU A 1 151 ? 12.065 -52.230 -4.663 0.30 19.55 151 GLU A CA 1
ATOM 1385 C C A GLU A 1 151 ? 13.449 -52.837 -4.949 0.70 19.72 151 GLU A C 1
ATOM 1386 C C B GLU A 1 151 ? 13.455 -52.819 -4.918 0.30 19.26 151 GLU A C 1
ATOM 1387 O O A GLU A 1 151 ? 14.268 -52.184 -5.640 0.70 19.29 151 GLU A O 1
ATOM 1388 O O B GLU A 1 151 ? 14.277 -52.141 -5.572 0.30 19.14 151 GLU A O 1
ATOM 1399 N N . GLU A 1 152 ? 13.711 -54.030 -4.417 1.00 18.81 152 GLU A N 1
ATOM 1400 C CA . GLU A 1 152 ? 15.039 -54.680 -4.544 1.00 18.81 152 GLU A CA 1
ATOM 1401 C C . GLU A 1 152 ? 15.346 -55.003 -6.006 1.00 18.30 152 GLU A C 1
ATOM 1402 O O . GLU A 1 152 ? 16.535 -55.022 -6.375 1.00 18.57 152 GLU A O 1
ATOM 1408 N N . VAL A 1 153 ? 14.343 -55.292 -6.825 1.00 17.50 153 VAL A N 1
ATOM 1409 C CA . VAL A 1 153 ? 14.572 -55.588 -8.268 1.00 17.16 153 VAL A CA 1
ATOM 1410 C C . VAL A 1 153 ? 14.931 -54.292 -9.010 1.00 17.13 153 VAL A C 1
ATOM 1411 O O . VAL A 1 153 ? 15.673 -54.355 -10.013 1.00 16.79 153 VAL A O 1
ATOM 1415 N N . ILE A 1 154 ? 14.411 -53.148 -8.564 1.00 17.50 154 ILE A N 1
ATOM 1416 C CA . ILE A 1 154 ? 14.468 -51.884 -9.353 1.00 18.03 154 ILE A CA 1
ATOM 1417 C C . ILE A 1 154 ? 15.719 -51.074 -8.982 1.00 18.44 154 ILE A C 1
ATOM 1418 O O . ILE A 1 154 ? 16.531 -50.793 -9.897 1.00 18.30 154 ILE A O 1
ATOM 1423 N N . PHE A 1 155 ? 15.860 -50.691 -7.712 1.00 19.12 155 PHE A N 1
ATOM 1424 C CA . PHE A 1 155 ? 16.782 -49.603 -7.285 1.00 20.12 155 PHE A CA 1
ATOM 1425 C C . PHE A 1 155 ? 18.213 -50.140 -7.164 1.00 19.50 155 PHE A C 1
ATOM 1426 O O . PHE A 1 155 ? 18.497 -50.979 -6.306 1.00 19.46 155 PHE A O 1
ATOM 1434 N N . GLY A 1 156 ? 19.103 -49.644 -8.023 1.00 19.33 156 GLY A N 1
ATOM 1435 C CA . GLY A 1 156 ? 20.490 -50.123 -8.107 1.00 19.32 156 GLY A CA 1
ATOM 1436 C C . GLY A 1 156 ? 20.585 -51.501 -8.730 1.00 18.85 156 GLY A C 1
ATOM 1437 O O . GLY A 1 156 ? 21.626 -52.155 -8.564 1.00 19.42 156 GLY A O 1
ATOM 1438 N N . PHE A 1 157 ? 19.549 -51.942 -9.444 1.00 18.01 157 PHE A N 1
ATOM 1439 C CA . PHE A 1 157 ? 19.541 -53.261 -10.122 1.00 17.38 157 PHE A CA 1
ATOM 1440 C C . PHE A 1 157 ? 18.981 -53.034 -11.529 1.00 17.35 157 PHE A C 1
ATOM 1441 O O . PHE A 1 157 ? 19.758 -52.665 -12.410 1.00 17.26 157 PHE A O 1
ATOM 1449 N N . ALA A 1 158 ? 17.675 -53.166 -11.754 1.00 17.11 158 ALA A N 1
ATOM 1450 C CA . ALA A 1 158 ? 17.071 -52.918 -13.083 1.00 17.41 158 ALA A CA 1
ATOM 1451 C C . ALA A 1 158 ? 17.484 -51.531 -13.594 1.00 18.20 158 ALA A C 1
ATOM 1452 O O . ALA A 1 158 ? 17.839 -51.415 -14.783 1.00 18.21 158 ALA A O 1
ATOM 1454 N N . ASP A 1 159 ? 17.451 -50.510 -12.730 1.00 18.94 159 ASP A N 1
ATOM 1455 C CA . ASP A 1 159 ? 17.640 -49.105 -13.188 1.00 19.93 159 ASP A CA 1
ATOM 1456 C C . ASP A 1 159 ? 19.116 -48.820 -13.506 1.00 20.54 159 ASP A C 1
ATOM 1457 O O . ASP A 1 159 ? 19.369 -47.728 -14.027 1.00 22.18 159 ASP A O 1
ATOM 1462 N N . THR A 1 160 ? 20.046 -49.756 -13.289 1.00 20.27 160 THR A N 1
ATOM 1463 C CA . THR A 1 160 ? 21.468 -49.582 -13.700 1.00 20.66 160 THR A CA 1
ATOM 1464 C C . THR A 1 160 ? 21.650 -49.947 -15.180 1.00 20.29 160 THR A C 1
ATOM 1465 O O . THR A 1 160 ? 22.624 -49.487 -15.785 1.00 20.64 160 THR A O 1
ATOM 1469 N N . THR A 1 161 ? 20.772 -50.763 -15.761 1.00 19.47 161 THR A N 1
ATOM 1470 C CA . THR A 1 161 ? 21.026 -51.356 -17.099 1.00 19.63 161 THR A CA 1
ATOM 1471 C C . THR A 1 161 ? 21.079 -50.250 -18.162 1.00 20.08 161 THR A C 1
ATOM 1472 O O . THR A 1 161 ? 21.977 -50.308 -19.033 1.00 19.46 161 THR A O 1
ATOM 1476 N N . GLU A 1 162 ? 20.170 -49.277 -18.116 1.00 20.89 162 GLU A N 1
ATOM 1477 C CA . GLU A 1 162 ? 20.134 -48.213 -19.156 1.00 22.11 162 GLU A CA 1
ATOM 1478 C C . GLU A 1 162 ? 21.416 -47.378 -19.053 1.00 22.44 162 GLU A C 1
ATOM 1479 O O . GLU A 1 162 ? 21.851 -46.864 -20.094 1.00 21.64 162 GLU A O 1
ATOM 1485 N N . ILE A 1 163 ? 22.015 -47.292 -17.863 1.00 22.73 163 ILE A N 1
ATOM 1486 C CA . ILE A 1 163 ? 23.294 -46.543 -17.654 1.00 23.85 163 ILE A CA 1
ATOM 1487 C C . ILE A 1 163 ? 24.410 -47.303 -18.376 1.00 23.23 163 ILE A C 1
ATOM 1488 O O . ILE A 1 163 ? 25.174 -46.672 -19.140 1.00 22.99 163 ILE A O 1
ATOM 1493 N N . THR A 1 164 ? 24.485 -48.619 -18.174 1.00 22.50 164 THR A N 1
ATOM 1494 C CA . THR A 1 164 ? 25.438 -49.512 -18.871 1.00 22.31 164 THR A CA 1
ATOM 1495 C C . THR A 1 164 ? 25.245 -49.391 -20.391 1.00 21.90 164 THR A C 1
ATOM 1496 O O . THR A 1 164 ? 26.255 -49.294 -21.116 1.00 21.69 164 THR A O 1
ATOM 1500 N N . THR A 1 165 ? 24.008 -49.401 -20.885 1.00 21.11 165 THR A N 1
ATOM 1501 C CA . THR A 1 165 ? 23.708 -49.260 -22.331 1.00 21.20 165 THR A CA 1
ATOM 1502 C C . THR A 1 165 ? 24.299 -47.948 -22.862 1.00 21.15 165 THR A C 1
ATOM 1503 O O . THR A 1 165 ? 24.916 -47.967 -23.937 1.00 20.70 165 THR A O 1
ATOM 1507 N N . THR A 1 166 ? 24.051 -46.848 -22.162 1.00 21.47 166 THR A N 1
ATOM 1508 C CA . THR A 1 166 ? 24.565 -45.504 -22.527 1.00 22.29 166 THR A CA 1
ATOM 1509 C C . THR A 1 166 ? 26.094 -45.570 -22.588 1.00 22.69 166 THR A C 1
ATOM 1510 O O . THR A 1 166 ? 26.657 -45.093 -23.594 1.00 23.05 166 THR A O 1
ATOM 1514 N N . ALA A 1 167 ? 26.736 -46.134 -21.562 1.00 22.47 167 ALA A N 1
ATOM 1515 C CA . ALA A 1 167 ? 28.215 -46.189 -21.462 1.00 22.86 167 ALA A CA 1
ATOM 1516 C C . ALA A 1 167 ? 28.783 -47.045 -22.603 1.00 23.08 167 ALA A C 1
ATOM 1517 O O . ALA A 1 167 ? 29.809 -46.630 -23.196 1.00 22.97 167 ALA A O 1
ATOM 1519 N N . ASP A 1 168 ? 28.135 -48.165 -22.939 1.00 23.40 168 ASP A N 1
ATOM 1520 C CA . ASP A 1 168 ? 28.532 -49.042 -24.075 1.00 24.38 168 ASP A CA 1
ATOM 1521 C C . ASP A 1 168 ? 28.527 -48.243 -25.384 1.00 24.71 168 ASP A C 1
ATOM 1522 O O . ASP A 1 168 ? 29.452 -48.422 -26.203 1.00 24.82 168 ASP A O 1
ATOM 1527 N N . ALA A 1 169 ? 27.507 -47.415 -25.602 1.00 24.49 169 ALA A N 1
ATOM 1528 C CA . ALA A 1 169 ? 27.362 -46.589 -26.821 1.00 24.86 169 ALA A CA 1
ATOM 1529 C C . ALA A 1 169 ? 28.486 -45.553 -26.870 1.00 25.21 169 ALA A C 1
ATOM 1530 O O . ALA A 1 169 ? 29.011 -45.310 -27.972 1.00 25.34 169 ALA A O 1
ATOM 1532 N N . ILE A 1 170 ? 28.826 -44.958 -25.725 1.00 24.83 170 ILE A N 1
ATOM 1533 C CA . ILE A 1 170 ? 29.912 -43.935 -25.644 1.00 25.57 170 ILE A CA 1
ATOM 1534 C C . ILE A 1 170 ? 31.242 -44.612 -25.981 1.00 26.52 170 ILE A C 1
ATOM 1535 O O . ILE A 1 170 ? 32.051 -43.992 -26.708 1.00 25.57 170 ILE A O 1
ATOM 1540 N N . GLU A 1 171 ? 31.462 -45.825 -25.477 1.00 27.30 171 GLU A N 1
ATOM 1541 C CA . GLU A 1 171 ? 32.704 -46.600 -25.742 1.00 28.87 171 GLU A CA 1
ATOM 1542 C C . GLU A 1 17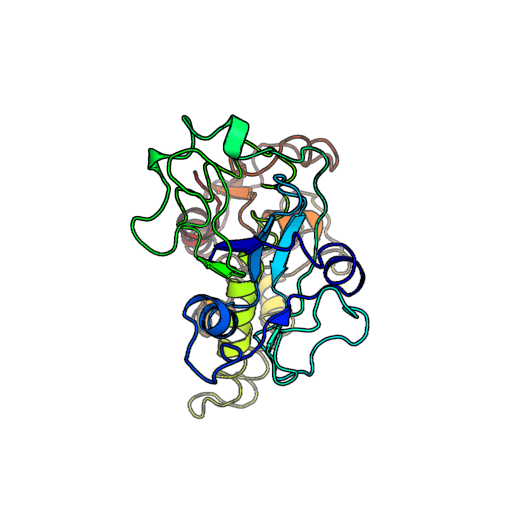1 ? 32.846 -46.806 -27.260 1.00 30.21 171 GLU A C 1
ATOM 1543 O O . GLU A 1 171 ? 33.967 -46.662 -27.789 1.00 29.79 171 GLU A O 1
ATOM 1549 N N A CYS A 1 172 ? 31.744 -47.127 -27.944 0.60 30.99 172 CYS A N 1
ATOM 1550 N N B CYS A 1 172 ? 31.734 -47.110 -27.941 0.40 30.63 172 CYS A N 1
ATOM 1551 C CA A CYS A 1 172 ? 31.686 -47.264 -29.425 0.60 32.32 172 CYS A CA 1
ATOM 1552 C CA B CYS A 1 172 ? 31.649 -47.274 -29.419 0.40 31.61 172 CYS A CA 1
ATOM 1553 C C A CYS A 1 172 ? 32.030 -45.926 -30.088 0.60 32.65 172 CYS A C 1
ATOM 1554 C C B CYS A 1 172 ? 31.971 -45.945 -30.119 0.40 32.17 172 CYS A C 1
ATOM 1555 O O A CYS A 1 172 ? 32.864 -45.931 -31.023 0.60 33.27 172 CYS A O 1
ATOM 1556 O O B CYS A 1 172 ? 32.713 -45.979 -31.125 0.40 32.76 172 CYS A O 1
ATOM 1561 N N . GLN A 1 173 ? 31.448 -44.822 -29.607 1.00 32.16 173 GLN A N 1
ATOM 1562 C CA . GLN A 1 173 ? 31.719 -43.460 -30.147 1.00 32.79 173 GLN A CA 1
ATOM 1563 C C . GLN A 1 173 ? 33.224 -43.160 -30.040 1.00 31.77 173 GLN A C 1
ATOM 1564 O O . GLN A 1 173 ? 33.806 -42.656 -31.021 1.00 31.36 173 GLN A O 1
ATOM 1570 N N . ILE A 1 174 ? 33.831 -43.452 -28.889 1.00 30.23 174 ILE A N 1
ATOM 1571 C CA . ILE A 1 174 ? 35.280 -43.172 -28.642 1.00 30.21 174 ILE A CA 1
ATOM 1572 C C . ILE A 1 174 ? 36.119 -43.967 -29.643 1.00 31.55 174 ILE A C 1
ATOM 1573 O O . ILE A 1 174 ? 37.045 -43.378 -30.242 1.00 30.69 174 ILE A O 1
ATOM 1578 N N . SER A 1 175 ? 35.832 -45.259 -29.789 1.00 33.78 175 SER A N 1
ATOM 1579 C CA . SER A 1 175 ? 36.578 -46.190 -30.673 1.00 36.69 175 SER A CA 1
ATOM 1580 C C . SER A 1 175 ? 36.568 -45.686 -32.125 1.00 39.01 175 SER A C 1
ATOM 1581 O O . SER A 1 175 ? 37.514 -46.040 -32.859 1.00 40.31 175 SER A O 1
ATOM 1584 N N . ASN A 1 176 ? 35.579 -44.865 -32.516 1.00 40.80 176 ASN A N 1
ATOM 1585 C CA . ASN A 1 176 ? 35.362 -44.403 -33.918 1.00 41.79 176 ASN A CA 1
ATOM 1586 C C . ASN A 1 176 ? 35.628 -42.896 -34.079 1.00 41.35 176 ASN A C 1
ATOM 1587 O O . ASN A 1 176 ? 35.404 -42.392 -35.197 1.00 42.55 176 ASN A O 1
ATOM 1592 N N . ASP A 1 177 ? 36.096 -42.197 -33.038 1.00 39.57 177 ASP A N 1
ATOM 1593 C CA . ASP A 1 177 ? 36.284 -40.719 -33.032 1.00 39.23 177 ASP A CA 1
ATOM 1594 C C . ASP A 1 177 ? 37.652 -40.372 -33.642 1.00 38.69 177 ASP A C 1
ATOM 1595 O O . ASP A 1 177 ? 38.677 -40.668 -33.006 1.00 37.52 177 ASP A O 1
ATOM 1600 N N . ALA A 1 178 ? 37.664 -39.718 -34.806 1.00 38.32 178 ALA A N 1
ATOM 1601 C CA . ALA A 1 178 ? 38.889 -39.402 -35.582 1.00 37.93 178 ALA A CA 1
ATOM 1602 C C . ALA A 1 178 ? 39.666 -38.240 -34.947 1.00 37.94 178 ALA A C 1
ATOM 1603 O O . ALA A 1 178 ? 40.846 -38.075 -35.298 1.00 38.79 178 ALA A O 1
ATOM 1605 N N . SER A 1 179 ? 39.050 -37.457 -34.057 1.00 37.12 179 SER A N 1
ATOM 1606 C CA . SER A 1 179 ? 39.691 -36.296 -33.383 1.00 37.08 179 SER A CA 1
ATOM 1607 C C . SER A 1 179 ? 40.628 -36.742 -32.249 1.00 35.50 179 SER A C 1
ATOM 1608 O O . SER A 1 179 ? 41.313 -35.869 -31.687 1.00 36.37 179 SER A O 1
ATOM 1611 N N A ILE A 1 180 ? 40.649 -38.023 -31.882 0.60 34.48 180 ILE A N 1
ATOM 1612 N N B ILE A 1 180 ? 40.653 -38.053 -31.953 0.40 34.30 180 ILE A N 1
ATOM 1613 C CA A ILE A 1 180 ? 41.571 -38.486 -30.802 0.60 33.64 180 ILE A CA 1
ATOM 1614 C CA B ILE A 1 180 ? 41.381 -38.704 -30.816 0.40 33.31 180 ILE A CA 1
ATOM 1615 C C A ILE A 1 180 ? 42.454 -39.623 -31.316 0.60 32.17 180 ILE A C 1
ATOM 1616 C C B ILE A 1 180 ? 42.462 -39.646 -31.370 0.40 32.10 180 ILE A C 1
ATOM 1617 O O A ILE A 1 180 ? 42.004 -40.455 -32.123 0.60 31.72 180 ILE A O 1
ATOM 1618 O O B ILE A 1 180 ? 42.136 -40.416 -32.293 0.40 31.75 180 ILE A O 1
ATOM 1627 N N . ASP A 1 181 ? 43.680 -39.638 -30.809 1.00 31.31 181 ASP A N 1
ATOM 1628 C CA . ASP A 1 181 ? 44.744 -40.571 -31.251 1.00 30.19 181 ASP A CA 1
ATOM 1629 C C . ASP A 1 181 ? 44.521 -41.939 -30.602 1.00 27.93 181 ASP A C 1
ATOM 1630 O O . ASP A 1 181 ? 43.723 -42.051 -29.644 1.00 26.28 181 ASP A O 1
ATOM 1635 N N . GLU A 1 182 ? 45.204 -42.949 -31.132 1.00 25.12 182 GLU A N 1
ATOM 1636 C CA . GLU A 1 182 ? 44.987 -44.364 -30.748 1.00 24.40 182 GLU A CA 1
ATOM 1637 C C . GLU A 1 182 ? 45.270 -44.541 -29.254 1.00 22.78 182 GLU A C 1
ATOM 1638 O O . GLU A 1 182 ? 44.507 -45.258 -28.584 1.00 21.67 182 GLU A O 1
ATOM 1644 N N . THR A 1 183 ? 46.337 -43.938 -28.726 1.00 21.52 183 THR A N 1
ATOM 1645 C CA . THR A 1 183 ? 46.670 -44.082 -27.287 1.00 20.54 183 THR A CA 1
ATOM 1646 C C . THR A 1 183 ? 45.517 -43.551 -26.436 1.00 20.52 183 THR A C 1
ATOM 1647 O O . THR A 1 183 ? 45.111 -44.231 -25.481 1.00 19.78 183 THR A O 1
ATOM 1651 N N A GLU A 1 184 ? 45.007 -42.364 -26.769 0.50 21.29 184 GLU A N 1
ATOM 1652 N N B GLU A 1 184 ? 44.988 -42.371 -26.766 0.50 21.23 184 GLU A N 1
ATOM 1653 C CA A GLU A 1 184 ? 43.886 -41.742 -26.023 0.50 21.66 184 GLU A CA 1
ATOM 1654 C CA B GLU A 1 184 ? 43.897 -41.763 -25.964 0.50 21.56 184 GLU A CA 1
ATOM 1655 C C A GLU A 1 184 ? 42.734 -42.769 -26.001 0.50 21.42 184 GLU A C 1
ATOM 1656 C C B GLU A 1 184 ? 42.682 -42.708 -26.019 0.50 21.52 184 GLU A C 1
ATOM 1657 O O A GLU A 1 184 ? 42.325 -43.129 -24.887 0.50 21.44 184 GLU A O 1
ATOM 1658 O O B GLU A 1 184 ? 42.179 -43.030 -24.937 0.50 22.11 184 GLU A O 1
ATOM 1669 N N A LYS A 1 185 ? 42.288 -43.204 -27.211 0.50 21.77 185 LYS A N 1
ATOM 1670 N N B LYS A 1 185 ? 42.328 -43.216 -27.220 0.50 21.80 185 LYS A N 1
ATOM 1671 C CA A LYS A 1 185 ? 41.163 -44.175 -27.323 0.50 21.74 185 LYS A CA 1
ATOM 1672 C CA B LYS A 1 185 ? 41.196 -44.176 -27.358 0.50 21.74 185 LYS A CA 1
ATOM 1673 C C A LYS A 1 185 ? 41.395 -45.320 -26.333 0.50 20.72 185 LYS A C 1
ATOM 1674 C C B LYS A 1 185 ? 41.398 -45.315 -26.353 0.50 20.72 185 LYS A C 1
ATOM 1675 O O A LYS A 1 185 ? 40.476 -45.628 -25.552 0.50 20.37 185 LYS A O 1
ATOM 1676 O O B LYS A 1 185 ? 40.465 -45.612 -25.584 0.50 20.40 185 LYS A O 1
ATOM 1687 N N . HIS A 1 186 ? 42.572 -45.943 -26.364 1.00 20.18 186 HIS A N 1
ATOM 1688 C CA . HIS A 1 186 ? 42.869 -47.086 -25.464 1.00 19.58 186 HIS A CA 1
ATOM 1689 C C . HIS A 1 186 ? 42.712 -46.666 -23.997 1.00 18.99 186 HIS A C 1
ATOM 1690 O O . HIS A 1 186 ? 42.106 -47.419 -23.215 1.00 18.93 186 HIS A O 1
ATOM 1697 N N A GLN A 1 187 ? 43.249 -45.508 -23.615 0.65 18.76 187 GLN A N 1
ATOM 1698 N N B GLN A 1 187 ? 43.302 -45.519 -23.637 0.35 18.97 187 GLN A N 1
ATOM 1699 C CA A GLN A 1 187 ? 43.256 -45.057 -22.198 0.65 18.39 187 GLN A CA 1
ATOM 1700 C CA B GLN A 1 187 ? 43.308 -44.952 -22.260 0.35 18.67 187 GLN A CA 1
ATOM 1701 C C A GLN A 1 187 ? 41.829 -44.706 -21.763 0.65 18.40 187 GLN A C 1
ATOM 1702 C C B GLN A 1 187 ? 41.860 -44.727 -21.804 0.35 18.63 187 GLN A C 1
ATOM 1703 O O A GLN A 1 187 ? 41.457 -45.033 -20.617 0.65 17.79 187 GLN A O 1
ATOM 1704 O O B GLN A 1 187 ? 41.513 -45.180 -20.699 0.35 18.17 187 GLN A O 1
ATOM 1715 N N . LEU A 1 188 ? 41.043 -44.081 -22.643 1.00 18.98 188 LEU A N 1
ATOM 1716 C CA . LEU A 1 188 ? 39.637 -43.747 -22.305 1.00 19.46 188 LEU A CA 1
ATOM 1717 C C . LEU A 1 188 ? 38.843 -45.033 -22.083 1.00 19.34 188 LEU A C 1
ATOM 1718 O O . LEU A 1 188 ? 38.093 -45.090 -21.100 1.00 19.42 188 LEU A O 1
ATOM 1723 N N . VAL A 1 189 ? 39.012 -46.034 -22.944 1.00 19.69 189 VAL A N 1
ATOM 1724 C CA . VAL A 1 189 ? 38.256 -47.314 -22.818 1.00 20.03 189 VAL A CA 1
ATOM 1725 C C . VAL A 1 189 ? 38.681 -48.055 -21.538 1.00 19.30 189 VAL A C 1
ATOM 1726 O O . VAL A 1 189 ? 37.814 -48.573 -20.823 1.00 19.39 189 VAL A O 1
ATOM 1730 N N A LYS A 1 190 ? 39.979 -48.100 -21.241 0.60 19.11 190 LYS A N 1
ATOM 1731 N N B LYS A 1 190 ? 39.976 -48.097 -21.230 0.40 18.72 190 LYS A N 1
ATOM 1732 C CA A LYS A 1 190 ? 40.496 -48.800 -20.035 0.60 19.02 190 LYS A CA 1
ATOM 1733 C CA B LYS A 1 190 ? 40.477 -48.820 -20.032 0.40 18.30 190 LYS A CA 1
ATOM 1734 C C A LYS A 1 190 ? 40.056 -48.091 -18.751 0.60 18.38 190 LYS A C 1
ATOM 1735 C C B LYS A 1 190 ? 40.074 -48.094 -18.741 0.40 18.03 190 LYS A C 1
ATOM 1736 O O A LYS A 1 190 ? 39.875 -48.787 -17.732 0.60 17.86 190 LYS A O 1
ATOM 1737 O O B LYS A 1 190 ? 39.944 -48.788 -17.697 0.40 17.66 190 LYS A O 1
ATOM 1748 N N . SER A 1 191 ? 39.920 -46.762 -18.781 1.00 18.28 191 SER A N 1
ATOM 1749 C CA . SER A 1 191 ? 39.517 -45.964 -17.595 1.00 18.32 191 SER A CA 1
ATOM 1750 C C . SER A 1 191 ? 38.091 -46.333 -17.161 1.00 18.41 191 SER A C 1
ATOM 1751 O O . SER A 1 191 ? 37.805 -46.268 -15.958 1.00 17.84 191 SER A O 1
ATOM 1754 N N . ARG A 1 192 ? 37.234 -46.749 -18.099 1.00 18.92 192 ARG A N 1
ATOM 1755 C CA . ARG A 1 192 ? 35.851 -47.169 -17.760 1.00 19.58 192 ARG A CA 1
ATOM 1756 C C . ARG A 1 192 ? 35.873 -48.306 -16.729 1.00 19.75 192 ARG A C 1
ATOM 1757 O O . ARG A 1 192 ? 34.955 -48.362 -15.888 1.00 20.26 192 ARG A O 1
ATOM 1765 N N A ARG A 1 193 ? 36.880 -49.180 -16.817 0.70 20.17 193 ARG A N 1
ATOM 1766 N N B ARG A 1 193 ? 36.860 -49.201 -16.801 0.30 19.79 193 ARG A N 1
ATOM 1767 C CA A ARG A 1 193 ? 37.052 -50.390 -15.971 0.70 20.55 193 ARG A CA 1
ATOM 1768 C CA B ARG A 1 193 ? 36.975 -50.370 -15.888 0.30 19.79 193 ARG A CA 1
ATOM 1769 C C A ARG A 1 193 ? 38.090 -50.128 -14.866 0.70 19.56 193 ARG A C 1
ATOM 1770 C C B ARG A 1 193 ? 38.086 -50.128 -14.857 0.30 19.20 193 ARG A C 1
ATOM 1771 O O A ARG A 1 193 ? 38.588 -51.107 -14.277 0.70 19.23 193 ARG A O 1
ATOM 1772 O O B ARG A 1 193 ? 38.619 -51.121 -14.318 0.30 19.07 193 ARG A O 1
ATOM 1787 N N . GLY A 1 194 ? 38.439 -48.863 -14.609 1.00 18.71 194 GLY A N 1
ATOM 1788 C CA . GLY A 1 194 ? 39.421 -48.498 -13.567 1.00 18.10 194 GLY A CA 1
ATOM 1789 C C . GLY A 1 194 ? 40.809 -49.022 -13.877 1.00 17.37 194 GLY A C 1
ATOM 1790 O O . GLY A 1 194 ? 41.542 -49.369 -12.926 1.00 17.22 194 GLY A O 1
ATOM 1791 N N . GLN A 1 195 ? 41.168 -49.062 -15.160 1.00 16.70 195 GLN A N 1
ATOM 1792 C CA . GLN A 1 195 ? 42.477 -49.570 -15.617 1.00 16.47 195 GLN A CA 1
ATOM 1793 C C . GLN A 1 195 ? 43.222 -48.488 -16.391 1.00 16.06 195 GLN A C 1
ATOM 1794 O O . GLN A 1 195 ? 42.610 -47.490 -16.820 1.00 16.09 195 GLN A O 1
ATOM 1800 N N . GLY A 1 196 ? 44.513 -48.709 -16.581 1.00 15.70 196 GLY A N 1
ATOM 1801 C CA . GLY A 1 196 ? 45.367 -47.851 -17.409 1.00 15.89 196 GLY A CA 1
ATOM 1802 C C . GLY A 1 196 ? 45.826 -46.628 -16.647 1.00 15.82 196 GLY A C 1
ATOM 1803 O O . GLY A 1 196 ? 45.971 -46.661 -15.408 1.00 15.77 196 GLY A O 1
ATOM 1804 N N . ILE A 1 197 ? 46.064 -45.558 -17.384 1.00 16.01 197 ILE A N 1
ATOM 1805 C CA . ILE A 1 197 ? 46.711 -44.353 -16.801 1.00 16.25 197 ILE A CA 1
ATOM 1806 C C . ILE A 1 197 ? 45.812 -43.745 -15.726 1.00 16.12 197 ILE A C 1
ATOM 1807 O O . ILE A 1 197 ? 46.331 -43.159 -14.769 1.00 16.39 197 ILE A O 1
ATOM 1812 N N . PHE A 1 198 ? 44.495 -43.890 -15.837 1.00 15.82 198 PHE A N 1
ATOM 1813 C CA . PHE A 1 198 ? 43.578 -43.395 -14.781 1.00 15.98 198 PHE A CA 1
ATOM 1814 C C . PHE A 1 198 ? 43.935 -44.029 -13.427 1.00 16.01 198 PHE A C 1
ATOM 1815 O O . PHE A 1 198 ? 43.968 -43.345 -12.392 1.00 15.82 198 PHE A O 1
ATOM 1823 N N . ARG A 1 199 ? 44.120 -45.349 -13.394 1.00 16.28 199 ARG A N 1
ATOM 1824 C CA . ARG A 1 199 ? 44.441 -46.050 -12.129 1.00 16.69 199 ARG A CA 1
ATOM 1825 C C . ARG A 1 199 ? 45.778 -45.538 -11.593 1.00 16.27 199 ARG A C 1
ATOM 1826 O O . ARG A 1 199 ? 45.856 -45.254 -10.398 1.00 16.05 199 ARG A O 1
ATOM 1834 N N . SER A 1 200 ? 46.797 -45.441 -12.441 1.00 15.94 200 SER A N 1
ATOM 1835 C CA . SER A 1 200 ? 48.141 -44.994 -11.990 1.00 16.19 200 SER A CA 1
ATOM 1836 C C . SER A 1 200 ? 48.033 -43.569 -11.445 1.00 16.59 200 SER A C 1
ATOM 1837 O O . SER A 1 200 ? 48.652 -43.280 -10.402 1.00 16.97 200 SER A O 1
ATOM 1840 N N . ARG A 1 201 ? 47.281 -42.703 -12.121 1.00 16.60 201 ARG A N 1
ATOM 1841 C CA . ARG A 1 201 ? 47.137 -41.291 -11.671 1.00 17.29 201 ARG A CA 1
ATOM 1842 C C . ARG A 1 201 ? 46.369 -41.257 -10.347 1.00 17.44 201 ARG A C 1
ATOM 1843 O O . ARG A 1 201 ? 46.729 -40.471 -9.462 1.00 17.88 201 ARG A O 1
ATOM 1851 N N . LEU A 1 202 ? 45.335 -42.075 -10.195 1.00 17.16 202 LEU A N 1
ATOM 1852 C CA . LEU A 1 202 ? 44.556 -42.125 -8.936 1.00 17.59 202 LEU A CA 1
ATOM 1853 C C . LEU A 1 202 ? 45.463 -42.568 -7.781 1.00 18.12 202 LEU A C 1
ATOM 1854 O O . LEU A 1 202 ? 45.317 -42.037 -6.666 1.00 18.26 202 LEU A O 1
ATOM 1859 N N . GLU A 1 203 ? 46.392 -43.490 -8.043 1.00 18.75 203 GLU A N 1
ATOM 1860 C CA . GLU A 1 203 ? 47.322 -44.025 -7.013 1.00 19.98 203 GLU A CA 1
ATOM 1861 C C . GLU A 1 203 ? 48.303 -42.953 -6.518 1.00 21.00 203 GLU A C 1
ATOM 1862 O O . GLU A 1 203 ? 48.899 -43.169 -5.460 1.00 21.50 203 GLU A O 1
ATOM 1868 N N A GLN A 1 204 ? 48.477 -41.854 -7.261 0.65 21.66 204 GLN A N 1
ATOM 1869 N N B GLN A 1 204 ? 48.476 -41.845 -7.243 0.35 21.31 204 GLN A N 1
ATOM 1870 C CA A GLN A 1 204 ? 49.324 -40.707 -6.823 0.65 22.87 204 GLN A CA 1
ATOM 1871 C CA B GLN A 1 204 ? 49.355 -40.733 -6.785 0.35 22.09 204 GLN A CA 1
ATOM 1872 C C A GLN A 1 204 ? 48.567 -39.887 -5.767 0.65 23.12 204 GLN A C 1
ATOM 1873 C C B GLN A 1 204 ? 48.543 -39.740 -5.936 0.35 22.67 204 GLN A C 1
ATOM 1874 O O A GLN A 1 204 ? 49.236 -39.200 -4.964 0.65 23.43 204 GLN A O 1
ATOM 1875 O O B GLN A 1 204 ? 49.153 -38.762 -5.456 0.35 23.00 204 GLN A O 1
ATOM 1886 N N . VAL A 1 205 ? 47.233 -39.964 -5.762 1.00 22.77 205 VAL A N 1
ATOM 1887 C CA . VAL A 1 205 ? 46.337 -39.106 -4.924 1.00 23.58 205 VAL A CA 1
ATOM 1888 C C . VAL A 1 205 ? 45.795 -39.905 -3.733 1.00 24.24 205 VAL A C 1
ATOM 1889 O O . VAL A 1 205 ? 45.788 -39.383 -2.611 1.00 24.95 205 VAL A O 1
ATOM 1893 N N . GLU A 1 206 ? 45.261 -41.100 -3.985 1.00 23.79 206 GLU A N 1
ATOM 1894 C CA . GLU A 1 206 ? 44.623 -41.959 -2.956 1.00 24.46 206 GLU A CA 1
ATOM 1895 C C . GLU A 1 206 ? 45.483 -43.208 -2.765 1.00 24.48 206 GLU A C 1
ATOM 1896 O O . GLU A 1 206 ? 46.193 -43.587 -3.714 1.00 23.96 206 GLU A O 1
ATOM 1902 N N . SER A 1 207 ? 45.428 -43.814 -1.579 1.00 25.86 207 SER A N 1
ATOM 1903 C CA . SER A 1 207 ? 46.262 -44.990 -1.213 1.00 26.93 207 SER A CA 1
ATOM 1904 C C . SER A 1 207 ? 45.461 -46.115 -0.549 1.00 27.35 207 SER A C 1
ATOM 1905 O O . SER A 1 207 ? 46.026 -47.214 -0.378 1.00 28.46 207 SER A O 1
ATOM 1908 N N A ARG A 1 208 ? 44.209 -45.862 -0.152 0.50 27.13 208 ARG A N 1
ATOM 1909 N N B ARG A 1 208 ? 44.205 -45.874 -0.172 0.50 26.92 208 ARG A N 1
ATOM 1910 C CA A ARG A 1 208 ? 43.411 -46.839 0.635 0.50 27.27 208 ARG A CA 1
ATOM 1911 C CA B ARG A 1 208 ? 43.410 -46.893 0.557 0.50 26.91 208 ARG A CA 1
ATOM 1912 C C A ARG A 1 208 ? 41.914 -46.608 0.414 0.50 26.42 208 ARG A C 1
ATOM 1913 C C B ARG A 1 208 ? 41.915 -46.618 0.399 0.50 26.23 208 ARG A C 1
ATOM 1914 O O A ARG A 1 208 ? 41.524 -45.503 -0.009 0.50 25.50 208 ARG A O 1
ATOM 1915 O O B ARG A 1 208 ? 41.532 -45.500 0.004 0.50 25.35 208 ARG A O 1
ATOM 1930 N N . CYS A 1 209 ? 41.108 -47.633 0.698 1.00 25.77 209 CYS A N 1
ATOM 1931 C CA . CYS A 1 209 ? 39.638 -47.515 0.767 1.00 25.86 209 CYS A CA 1
ATOM 1932 C C . CYS A 1 209 ? 39.316 -46.500 1.865 1.00 27.17 209 CYS A C 1
ATOM 1933 O O . CYS A 1 209 ? 39.740 -46.722 3.010 1.00 26.93 209 CYS A O 1
ATOM 1936 N N A ARG A 1 210 ? 38.622 -45.416 1.490 0.50 27.55 210 ARG A N 1
ATOM 1937 N N B ARG A 1 210 ? 38.576 -45.440 1.545 0.50 28.12 210 ARG A N 1
ATOM 1938 C CA A ARG A 1 210 ? 38.137 -44.340 2.398 0.50 28.57 210 ARG A CA 1
ATOM 1939 C CA B ARG A 1 210 ? 38.281 -44.360 2.520 0.50 29.56 210 ARG A CA 1
ATOM 1940 C C A ARG A 1 210 ? 37.446 -44.982 3.604 0.50 29.06 210 ARG A C 1
ATOM 1941 C C B ARG A 1 210 ? 37.298 -44.858 3.584 0.50 29.64 210 ARG A C 1
ATOM 1942 O O A ARG A 1 210 ? 37.772 -44.620 4.749 0.50 30.00 210 ARG A O 1
ATOM 1943 O O B ARG A 1 210 ? 37.229 -44.210 4.637 0.50 30.74 210 ARG A O 1
ATOM 1958 N N . VAL A 1 211 ? 36.575 -45.957 3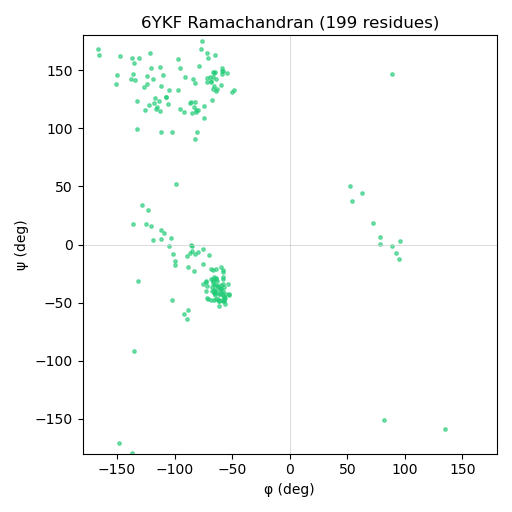.336 1.00 28.71 211 VAL A N 1
ATOM 1959 C CA . VAL A 1 211 ? 35.600 -46.509 4.321 1.00 28.88 211 VAL A CA 1
ATOM 1960 C C . VAL A 1 211 ? 36.231 -47.655 5.119 1.00 28.57 211 VAL A C 1
ATOM 1961 O O . VAL A 1 211 ? 36.064 -47.643 6.348 1.00 30.48 211 VAL A O 1
ATOM 1965 N N . THR A 1 212 ? 36.892 -48.625 4.479 1.00 26.87 212 THR A N 1
ATOM 1966 C CA . THR A 1 212 ? 37.356 -49.859 5.175 1.00 26.41 212 THR A CA 1
ATOM 1967 C C . THR A 1 212 ? 38.848 -49.780 5.530 1.00 26.31 212 THR A C 1
ATOM 1968 O O . THR A 1 212 ? 39.289 -50.635 6.311 1.00 27.00 212 THR A O 1
ATOM 1972 N N . GLY A 1 213 ? 39.596 -48.833 4.954 1.00 25.71 213 GLY A N 1
ATOM 1973 C CA . GLY A 1 213 ? 41.021 -48.598 5.259 1.00 25.89 213 GLY A CA 1
ATOM 1974 C C . GLY A 1 213 ? 41.953 -49.589 4.576 1.00 25.54 213 GLY A C 1
ATOM 1975 O O . GLY A 1 213 ? 43.161 -49.484 4.769 1.00 26.09 213 GLY A O 1
ATOM 1976 N N . VAL A 1 214 ? 41.429 -50.533 3.793 1.00 24.77 214 VAL A N 1
ATOM 1977 C CA . VAL A 1 214 ? 42.278 -51.544 3.095 1.00 24.22 214 VAL A CA 1
ATOM 1978 C C . VAL A 1 214 ? 43.204 -50.802 2.123 1.00 23.77 214 VAL A C 1
ATOM 1979 O O . VAL A 1 214 ? 42.715 -49.952 1.375 1.00 23.16 214 VAL A O 1
ATOM 1983 N N A GLN A 1 215 ? 44.501 -51.128 2.165 0.50 23.90 215 GLN A N 1
ATOM 1984 N N B GLN A 1 215 ? 44.509 -51.086 2.147 0.50 24.23 215 GLN A N 1
ATOM 1985 C CA A GLN A 1 215 ? 45.575 -50.493 1.351 0.50 23.63 215 GLN A CA 1
ATOM 1986 C CA B GLN A 1 215 ? 45.479 -50.427 1.230 0.50 24.10 215 GLN A CA 1
ATOM 1987 C C A GLN A 1 215 ? 46.004 -51.420 0.204 0.50 22.90 215 GLN A C 1
ATOM 1988 C C B GLN A 1 215 ? 46.118 -51.461 0.292 0.50 23.26 215 GLN A C 1
ATOM 1989 O O A GLN A 1 215 ? 46.690 -50.940 -0.721 0.50 22.59 215 GLN A O 1
ATOM 1990 O O B GLN A 1 215 ? 47.079 -51.096 -0.408 0.50 23.06 215 GLN A O 1
ATOM 2001 N N . LEU A 1 216 ? 45.593 -52.690 0.241 1.00 22.38 216 LEU A N 1
ATOM 2002 C CA . LEU A 1 216 ? 46.122 -53.750 -0.655 1.00 21.54 216 LEU A CA 1
ATOM 2003 C C . LEU A 1 216 ? 45.525 -53.561 -2.053 1.00 20.32 216 LEU A C 1
ATOM 2004 O O . LEU A 1 216 ? 44.284 -53.606 -2.191 1.00 19.57 216 LEU A O 1
ATOM 2009 N N A LYS A 1 217 ? 46.384 -53.385 -3.060 0.70 19.69 217 LYS A N 1
ATOM 2010 N N B LYS A 1 217 ? 46.383 -53.358 -3.060 0.30 19.79 217 LYS A N 1
ATOM 2011 C CA A LYS A 1 217 ? 45.978 -52.969 -4.429 0.70 19.16 217 LYS A CA 1
ATOM 2012 C CA B LYS A 1 217 ? 45.989 -52.968 -4.442 0.30 19.22 217 LYS A CA 1
ATOM 2013 C C A LYS A 1 217 ? 45.026 -54.004 -5.032 0.70 18.49 217 LYS A C 1
ATOM 2014 C C B LYS A 1 217 ? 45.041 -54.005 -5.048 0.30 18.63 217 LYS A C 1
ATOM 2015 O O A LYS A 1 217 ? 44.152 -53.596 -5.796 0.70 18.10 217 LYS A O 1
ATOM 2016 O O B LYS A 1 217 ? 44.182 -53.604 -5.849 0.30 18.30 217 LYS A O 1
ATOM 2027 N N . ASN A 1 218 ? 45.226 -55.285 -4.709 1.00 18.49 218 ASN A N 1
ATOM 2028 C CA . ASN A 1 218 ? 44.449 -56.410 -5.303 1.00 18.13 218 ASN A CA 1
ATOM 2029 C C . ASN A 1 218 ? 43.066 -56.524 -4.653 1.00 18.30 218 ASN A C 1
ATOM 2030 O O . ASN A 1 218 ? 42.314 -57.405 -5.095 1.00 18.76 218 ASN A O 1
ATOM 2035 N N . HIS A 1 219 ? 42.728 -55.685 -3.670 1.00 18.09 219 HIS A N 1
ATOM 2036 C CA . HIS A 1 219 ? 41.402 -55.699 -2.992 1.00 18.06 219 HIS A CA 1
ATOM 2037 C C . HIS A 1 219 ? 40.702 -54.352 -3.146 1.00 17.97 219 HIS A C 1
ATOM 2038 O O . HIS A 1 219 ? 39.709 -54.108 -2.425 1.00 18.33 219 HIS A O 1
ATOM 2045 N N . LEU A 1 220 ? 41.170 -53.527 -4.076 1.00 18.13 220 LEU A N 1
ATOM 2046 C CA . LEU A 1 220 ? 40.645 -52.162 -4.279 1.00 18.57 220 LEU A CA 1
ATOM 2047 C C . LEU A 1 220 ? 40.225 -51.973 -5.733 1.00 18.87 220 LEU A C 1
ATOM 2048 O O . LEU A 1 220 ? 40.943 -52.429 -6.653 1.00 18.80 220 LEU A O 1
ATOM 2053 N N A ILE A 1 221 ? 39.081 -51.308 -5.916 0.50 19.16 221 ILE A N 1
ATOM 2054 N N B ILE A 1 221 ? 39.121 -51.263 -5.934 0.50 19.18 221 ILE A N 1
ATOM 2055 C CA A ILE A 1 221 ? 38.533 -50.847 -7.224 0.50 19.34 221 ILE A CA 1
ATOM 2056 C CA B ILE A 1 221 ? 38.634 -50.875 -7.284 0.50 19.39 221 ILE A CA 1
ATOM 2057 C C A ILE A 1 221 ? 38.938 -49.381 -7.420 0.50 19.30 221 ILE A C 1
ATOM 2058 C C B ILE A 1 221 ? 38.837 -49.378 -7.475 0.50 19.36 221 ILE A C 1
ATOM 2059 O O A ILE A 1 221 ? 38.828 -48.616 -6.442 0.50 19.40 221 ILE A O 1
ATOM 2060 O O B ILE A 1 221 ? 38.425 -48.600 -6.592 0.50 19.57 221 ILE A O 1
ATOM 2069 N N . ALA A 1 222 ? 39.415 -49.012 -8.613 1.00 19.40 222 ALA A N 1
ATOM 2070 C CA . ALA A 1 222 ? 39.613 -47.605 -9.018 1.00 19.92 222 ALA A CA 1
ATOM 2071 C C . ALA A 1 222 ? 38.285 -47.104 -9.575 1.00 20.38 222 ALA A C 1
ATOM 2072 O O . ALA A 1 222 ? 37.974 -47.343 -10.747 1.00 21.22 222 ALA A O 1
ATOM 2074 N N A SER A 1 223 ? 37.528 -46.407 -8.734 0.60 20.69 223 SER A N 1
ATOM 2075 N N B SER A 1 223 ? 37.488 -46.475 -8.713 0.40 20.55 223 SER A N 1
ATOM 2076 C CA A SER A 1 223 ? 36.175 -45.886 -9.037 0.60 20.91 223 SER A CA 1
ATOM 2077 C CA B SER A 1 223 ? 36.162 -45.899 -9.041 0.40 20.66 223 SER A CA 1
ATOM 2078 C C A SER A 1 223 ? 36.257 -44.419 -9.455 0.60 20.78 223 SER A C 1
ATOM 2079 C C B SER A 1 223 ? 36.367 -44.475 -9.568 0.40 20.57 223 SER A C 1
ATOM 2080 O O A SER A 1 223 ? 36.991 -43.671 -8.797 0.60 21.39 223 SER A O 1
ATOM 2081 O O B SER A 1 223 ? 37.393 -43.870 -9.199 0.40 20.71 223 SER A O 1
ATOM 2086 N N . HIS A 1 224 ? 35.488 -44.008 -10.461 1.00 20.54 224 HIS A N 1
ATOM 2087 C CA . HIS A 1 224 ? 35.332 -42.571 -10.804 1.00 20.37 224 HIS A CA 1
ATOM 2088 C C . HIS A 1 224 ? 34.427 -41.943 -9.743 1.00 20.64 224 HIS A C 1
ATOM 2089 O O . HIS A 1 224 ? 33.607 -42.662 -9.156 1.00 22.04 224 HIS A O 1
ATOM 2096 N N . ILE A 1 225 ? 34.568 -40.648 -9.489 1.00 20.55 225 ILE A N 1
ATOM 2097 C CA . ILE A 1 225 ? 33.609 -39.915 -8.617 1.00 20.90 225 ILE A CA 1
ATOM 2098 C C . ILE A 1 225 ? 32.477 -39.392 -9.505 1.00 21.46 225 ILE A C 1
ATOM 2099 O O . ILE A 1 225 ? 31.313 -39.824 -9.323 1.00 21.35 225 ILE A O 1
ATOM 2104 N N . LYS A 1 226 ? 32.798 -38.499 -10.438 1.00 21.86 226 LYS A N 1
ATOM 2105 C CA . LYS A 1 226 ? 31.886 -38.149 -11.550 1.00 22.48 226 LYS A CA 1
ATOM 2106 C C . LYS A 1 226 ? 31.907 -39.312 -12.533 1.00 22.20 226 LYS A C 1
ATOM 2107 O O . LYS A 1 226 ? 32.968 -39.664 -13.043 1.00 21.15 226 LYS A O 1
ATOM 2113 N N . PRO A 1 227 ? 30.763 -39.978 -12.797 1.00 22.33 227 PRO A N 1
ATOM 2114 C CA . PRO A 1 227 ? 30.777 -41.221 -13.568 1.00 22.45 227 PRO A CA 1
ATOM 2115 C C . PRO A 1 227 ? 31.473 -41.085 -14.928 1.00 22.66 227 PRO A C 1
ATOM 2116 O O . PRO A 1 227 ? 31.453 -40.031 -15.545 1.00 22.98 227 PRO A O 1
ATOM 2120 N N . TRP A 1 228 ? 32.104 -42.171 -15.363 1.00 22.53 228 TRP A N 1
ATOM 2121 C CA . TRP A 1 228 ? 32.837 -42.233 -16.651 1.00 22.83 228 TRP A CA 1
ATOM 2122 C C . TRP A 1 228 ? 31.935 -41.765 -17.808 1.00 24.36 228 TRP A C 1
ATOM 2123 O O . TRP A 1 228 ? 32.420 -40.992 -18.660 1.00 25.05 228 TRP A O 1
ATOM 2134 N N . ALA A 1 229 ? 30.670 -42.186 -17.818 1.00 26.36 229 ALA A N 1
ATOM 2135 C CA . ALA A 1 229 ? 29.709 -41.926 -18.918 1.00 28.08 229 ALA A CA 1
ATOM 2136 C C . ALA A 1 229 ? 29.500 -40.417 -19.111 1.00 29.85 229 ALA A C 1
ATOM 2137 O O . ALA A 1 229 ? 29.430 -39.976 -20.283 1.00 32.20 229 ALA A O 1
ATOM 2139 N N . VAL A 1 230 ? 29.442 -39.637 -18.028 1.00 29.76 230 VAL A N 1
ATOM 2140 C CA . VAL A 1 230 ? 29.107 -38.179 -18.100 1.00 30.22 230 VAL A CA 1
ATOM 2141 C C . VAL A 1 230 ? 30.376 -37.323 -17.987 1.00 29.60 230 VAL A C 1
ATOM 2142 O O . VAL A 1 230 ? 30.284 -36.105 -18.204 1.00 30.41 230 VAL A O 1
ATOM 2146 N N . SER A 1 231 ? 31.529 -37.923 -17.682 1.00 28.13 231 SER A N 1
ATOM 2147 C CA . SER A 1 231 ? 32.837 -37.224 -17.648 1.00 27.70 231 SER A CA 1
ATOM 2148 C C . SER A 1 231 ? 33.271 -36.896 -19.082 1.00 28.00 231 SER A C 1
ATOM 2149 O O . SER A 1 231 ? 33.022 -37.728 -19.978 1.00 27.75 231 SER A O 1
ATOM 2152 N N . ASN A 1 232 ? 33.912 -35.746 -19.297 1.00 28.51 232 ASN A N 1
ATOM 2153 C CA . ASN A 1 232 ? 34.608 -35.442 -20.575 1.00 28.83 232 ASN A CA 1
ATOM 2154 C C . ASN A 1 232 ? 35.918 -36.239 -20.580 1.00 28.11 232 ASN A C 1
ATOM 2155 O O . ASN A 1 232 ? 36.225 -36.891 -19.561 1.00 26.50 232 ASN A O 1
ATOM 2160 N N . ASN A 1 233 ? 36.667 -36.190 -21.677 1.00 28.25 233 ASN A N 1
ATOM 2161 C CA . ASN A 1 233 ? 37.858 -37.061 -21.856 1.00 28.13 233 ASN A CA 1
ATOM 2162 C C . ASN A 1 233 ? 38.931 -36.678 -20.827 1.00 28.03 233 ASN A C 1
ATOM 2163 O O . ASN A 1 233 ? 39.621 -37.600 -20.335 1.00 27.35 233 ASN A O 1
ATOM 2168 N N . GLN A 1 234 ? 39.071 -35.396 -20.478 1.00 28.37 234 GLN A N 1
ATOM 2169 C CA . GLN A 1 234 ? 40.026 -34.954 -19.424 1.00 28.35 234 GLN A CA 1
ATOM 2170 C C . GLN A 1 234 ? 39.595 -35.545 -18.075 1.00 27.00 234 GLN A C 1
ATOM 2171 O O . GLN A 1 234 ? 40.451 -36.095 -17.365 1.00 25.75 234 GLN A O 1
ATOM 2177 N N . GLU A 1 235 ? 38.310 -35.447 -17.735 1.00 26.10 235 GLU A N 1
ATOM 2178 C CA . GLU A 1 235 ? 37.770 -35.921 -16.432 1.00 25.45 235 GLU A CA 1
ATOM 2179 C C . GLU A 1 235 ? 37.877 -37.453 -16.333 1.00 23.86 235 GLU A C 1
ATOM 2180 O O . GLU A 1 235 ? 38.069 -37.957 -15.209 1.00 22.87 235 GLU A O 1
ATOM 2186 N N . ARG A 1 236 ? 37.785 -38.165 -17.460 1.00 23.22 236 ARG A N 1
ATOM 2187 C CA . ARG A 1 236 ? 37.841 -39.652 -17.495 1.00 22.49 236 ARG A CA 1
ATOM 2188 C C . ARG A 1 236 ? 39.236 -40.123 -17.075 1.00 21.63 236 ARG A C 1
ATOM 2189 O O . ARG A 1 236 ? 39.343 -41.220 -16.506 1.00 20.80 236 ARG A O 1
ATOM 2197 N N . LEU A 1 237 ? 40.277 -39.330 -17.339 1.00 21.25 237 LEU A N 1
ATOM 2198 C CA . LEU A 1 237 ? 41.675 -39.742 -17.055 1.00 20.81 237 LEU A CA 1
ATOM 2199 C C . LEU A 1 237 ? 42.252 -38.951 -15.879 1.00 20.66 237 LEU A C 1
ATOM 2200 O O . LEU A 1 237 ? 43.461 -39.055 -15.644 1.00 20.79 237 LEU A O 1
ATOM 2205 N N . ASP A 1 238 ? 41.426 -38.191 -15.161 1.00 20.82 238 ASP A N 1
ATOM 2206 C CA . ASP A 1 238 ? 41.878 -37.323 -14.043 1.00 21.10 238 ASP A CA 1
ATOM 2207 C C . ASP A 1 238 ? 42.002 -38.174 -12.771 1.00 20.83 238 ASP A C 1
ATOM 2208 O O . ASP A 1 238 ? 40.974 -38.717 -12.311 1.00 20.15 238 ASP A O 1
ATOM 2213 N N . GLY A 1 239 ? 43.213 -38.272 -12.217 1.00 20.98 239 GLY A N 1
ATOM 2214 C CA . GLY A 1 239 ? 43.490 -38.938 -10.929 1.00 21.13 239 GLY A CA 1
ATOM 2215 C C . GLY A 1 239 ? 42.698 -38.346 -9.769 1.00 21.58 239 GLY A C 1
ATOM 2216 O O . GLY A 1 239 ? 42.522 -39.052 -8.755 1.00 21.65 239 GLY A O 1
ATOM 2217 N N . HIS A 1 240 ? 42.226 -37.099 -9.878 1.00 22.22 240 HIS A N 1
ATOM 2218 C CA . HIS A 1 240 ? 41.406 -36.451 -8.819 1.00 23.01 240 HIS A CA 1
ATOM 2219 C C . HIS A 1 240 ? 39.920 -36.785 -8.995 1.00 22.20 240 HIS A C 1
ATOM 2220 O O . HIS A 1 240 ? 39.143 -36.420 -8.100 1.00 22.84 240 HIS A O 1
ATOM 2227 N N . ASN A 1 241 ? 39.540 -37.445 -10.092 1.00 21.08 241 ASN A N 1
ATOM 2228 C CA . ASN A 1 241 ? 38.148 -37.908 -10.326 1.00 20.61 241 ASN A CA 1
ATOM 2229 C C . ASN A 1 241 ? 38.045 -39.389 -9.964 1.00 20.03 241 ASN A C 1
ATOM 2230 O O . ASN A 1 241 ? 37.543 -40.172 -10.785 1.00 19.49 241 ASN A O 1
ATOM 2235 N N . GLY A 1 242 ? 38.480 -39.767 -8.769 1.00 19.91 242 GLY A N 1
ATOM 2236 C CA . GLY A 1 242 ? 38.413 -41.184 -8.386 1.00 19.52 242 GLY A CA 1
ATOM 2237 C C . GLY A 1 242 ? 38.621 -41.430 -6.914 1.00 19.69 242 GLY A C 1
ATOM 2238 O O . GLY A 1 242 ? 39.094 -40.534 -6.196 1.00 19.63 242 GLY A O 1
ATOM 2239 N N . LEU A 1 243 ? 38.226 -42.627 -6.484 1.00 19.67 243 LEU A N 1
ATOM 2240 C CA . LEU A 1 243 ? 38.529 -43.171 -5.146 1.00 20.05 243 LEU A CA 1
ATOM 2241 C C . LEU A 1 243 ? 38.938 -44.625 -5.329 1.00 19.47 243 LEU A C 1
ATOM 2242 O O . LEU A 1 243 ? 38.426 -45.276 -6.258 1.00 19.14 243 LEU A O 1
ATOM 2247 N N . LEU A 1 244 ? 39.853 -45.086 -4.486 1.00 19.40 244 LEU A N 1
ATOM 2248 C CA . LEU A 1 244 ? 40.124 -46.531 -4.325 1.00 19.52 244 LEU A CA 1
ATOM 2249 C C . LEU A 1 244 ? 39.139 -47.048 -3.283 1.00 19.50 244 LEU A C 1
ATOM 2250 O O . LEU A 1 244 ? 39.101 -46.480 -2.182 1.00 20.01 244 LEU A O 1
ATOM 2255 N N . LEU A 1 245 ? 38.321 -48.032 -3.646 1.00 19.20 245 LEU A N 1
ATOM 2256 C CA . LEU A 1 245 ? 37.243 -48.519 -2.761 1.00 19.35 245 LEU A CA 1
ATOM 2257 C C . LEU A 1 245 ? 37.250 -50.045 -2.738 1.00 19.04 245 LEU A C 1
ATOM 2258 O O . LEU A 1 245 ? 37.476 -50.663 -3.806 1.00 18.64 245 LEU A O 1
ATOM 2263 N N . ALA A 1 246 ? 36.989 -50.622 -1.567 1.00 19.12 246 ALA A N 1
ATOM 2264 C CA . ALA A 1 246 ? 36.696 -52.063 -1.442 1.00 19.26 246 ALA A CA 1
ATOM 2265 C C . ALA A 1 246 ? 35.483 -52.353 -2.324 1.00 19.10 246 ALA A C 1
ATOM 2266 O O . ALA A 1 246 ? 34.650 -51.477 -2.554 1.00 19.00 246 ALA A O 1
ATOM 2268 N N . PRO A 1 247 ? 35.361 -53.573 -2.890 1.00 18.98 247 PRO A N 1
ATOM 2269 C CA . PRO A 1 247 ? 34.310 -53.854 -3.876 1.00 18.75 247 PRO A CA 1
ATOM 2270 C C . PRO A 1 247 ? 32.862 -53.596 -3.425 1.00 18.86 247 PRO A C 1
ATOM 2271 O O . PRO A 1 247 ? 32.042 -53.167 -4.236 1.00 18.34 247 PRO A O 1
ATOM 2275 N N . HIS A 1 248 ? 32.549 -53.864 -2.162 1.00 19.20 248 HIS A N 1
ATOM 2276 C CA . HIS A 1 248 ? 31.192 -53.604 -1.614 1.00 19.58 248 HIS A CA 1
ATOM 2277 C C . HIS A 1 248 ? 30.971 -52.098 -1.458 1.00 19.84 248 HIS A C 1
ATOM 2278 O O . HIS A 1 248 ? 29.843 -51.641 -1.688 1.00 20.09 248 HIS A O 1
ATOM 2285 N N . VAL A 1 249 ? 32.006 -51.340 -1.101 1.00 20.12 249 VAL A N 1
ATOM 2286 C CA . VAL A 1 249 ? 31.897 -49.859 -0.969 1.00 20.48 249 VAL A CA 1
ATOM 2287 C C . VAL A 1 249 ? 31.794 -49.257 -2.375 1.00 19.98 249 VAL A C 1
ATOM 2288 O O . VAL A 1 249 ? 31.000 -48.333 -2.564 1.00 19.80 249 VAL A O 1
ATOM 2292 N N . ASP A 1 250 ? 32.549 -49.778 -3.343 1.00 19.53 250 ASP A N 1
ATOM 2293 C CA . ASP A 1 250 ? 32.451 -49.367 -4.768 1.00 19.74 250 ASP A CA 1
ATOM 2294 C C . ASP A 1 250 ? 31.006 -49.557 -5.244 1.00 19.25 250 ASP A C 1
ATOM 2295 O O . ASP A 1 250 ? 30.445 -48.656 -5.881 1.00 18.89 250 ASP A O 1
ATOM 2300 N N . HIS A 1 251 ? 30.413 -50.708 -4.928 1.00 18.82 251 HIS A N 1
ATOM 2301 C CA . HIS A 1 251 ? 29.008 -51.030 -5.269 1.00 18.84 251 HIS A CA 1
ATOM 2302 C C . HIS A 1 251 ? 28.079 -49.952 -4.695 1.00 18.76 251 HIS A C 1
ATOM 2303 O O . HIS A 1 251 ? 27.268 -49.389 -5.456 1.00 18.72 251 HIS A O 1
ATOM 2310 N N . LEU A 1 252 ? 28.206 -49.634 -3.408 1.00 18.94 252 LEU A N 1
ATOM 2311 C CA . LEU A 1 252 ? 27.288 -48.668 -2.749 1.00 19.39 252 LEU A CA 1
ATOM 2312 C C . LEU A 1 252 ? 27.488 -47.273 -3.344 1.00 19.38 252 LEU A C 1
ATOM 2313 O O . LEU A 1 252 ? 26.499 -46.576 -3.572 1.00 19.49 252 LEU A O 1
ATOM 2318 N N . PHE A 1 253 ? 28.733 -46.871 -3.588 1.00 19.08 253 PHE A N 1
ATOM 2319 C CA . PHE A 1 253 ? 29.054 -45.501 -4.049 1.00 19.65 253 PHE A CA 1
ATOM 2320 C C . PHE A 1 253 ? 28.641 -45.328 -5.513 1.00 19.93 253 PHE A C 1
ATOM 2321 O O . PHE A 1 253 ? 28.000 -44.341 -5.859 1.00 19.65 253 PHE A O 1
ATOM 2329 N N A ASP A 1 254 ? 29.029 -46.275 -6.369 0.60 20.36 254 ASP A N 1
ATOM 2330 N N B ASP A 1 254 ? 28.963 -46.305 -6.363 0.40 19.85 254 ASP A N 1
ATOM 2331 C CA A ASP A 1 254 ? 28.841 -46.187 -7.844 0.60 21.36 254 ASP A CA 1
ATOM 2332 C CA B ASP A 1 254 ? 28.698 -46.218 -7.824 0.40 20.33 254 ASP A CA 1
ATOM 2333 C C A ASP A 1 254 ? 27.345 -46.072 -8.175 0.60 21.50 254 ASP A C 1
ATOM 2334 C C B ASP A 1 254 ? 27.187 -46.156 -8.080 0.40 20.40 254 ASP A C 1
ATOM 2335 O O A ASP A 1 254 ? 26.981 -45.412 -9.169 0.60 21.75 254 ASP A O 1
ATOM 2336 O O B ASP A 1 254 ? 26.783 -45.503 -9.060 0.40 20.34 254 ASP A O 1
ATOM 2345 N N A LYS A 1 255 ? 26.499 -46.724 -7.368 0.50 21.94 255 LYS A N 1
ATOM 2346 N N B LYS A 1 255 ? 26.371 -46.814 -7.251 0.50 20.66 255 LYS A N 1
ATOM 2347 C CA A LYS A 1 255 ? 25.021 -46.777 -7.553 0.50 22.35 255 LYS A CA 1
ATOM 2348 C CA B LYS A 1 255 ? 24.906 -46.839 -7.472 0.50 21.02 255 LYS A CA 1
ATOM 2349 C C A LYS A 1 255 ? 24.310 -45.632 -6.822 0.50 22.07 255 LYS A C 1
ATOM 2350 C C B LYS A 1 255 ? 24.235 -45.710 -6.688 0.50 21.31 255 LYS A C 1
ATOM 2351 O O A LYS A 1 255 ? 23.118 -45.441 -7.092 0.50 22.27 255 LYS A O 1
ATOM 2352 O O B LYS A 1 255 ? 23.016 -45.576 -6.814 0.50 21.53 255 LYS A O 1
ATOM 2363 N N . GLY A 1 256 ? 24.994 -44.929 -5.916 1.00 21.37 256 GLY A N 1
ATOM 2364 C CA . GLY A 1 256 ? 24.443 -43.759 -5.211 1.00 21.35 256 GLY A CA 1
ATOM 2365 C C . GLY A 1 256 ? 23.667 -44.143 -3.969 1.00 21.21 256 GLY A C 1
ATOM 2366 O O . GLY A 1 256 ? 22.881 -43.305 -3.490 1.00 21.56 256 GLY A O 1
ATOM 2367 N N . PHE A 1 257 ? 23.887 -45.342 -3.428 1.00 20.82 257 PHE A N 1
ATOM 2368 C CA . PHE A 1 257 ? 23.354 -45.753 -2.103 1.00 21.08 257 PHE A CA 1
ATOM 2369 C C . PHE A 1 257 ? 24.047 -44.947 -1.000 1.00 21.25 257 PHE A C 1
ATOM 2370 O O . PHE A 1 257 ? 23.451 -44.724 0.062 1.00 21.70 257 PHE A O 1
ATOM 2378 N N . ILE A 1 258 ? 25.300 -44.548 -1.239 1.00 20.95 258 ILE A N 1
ATOM 2379 C CA . ILE A 1 258 ? 26.045 -43.611 -0.351 1.00 21.60 258 ILE A CA 1
ATOM 2380 C C . ILE A 1 258 ? 26.665 -42.519 -1.215 1.00 21.74 258 ILE A C 1
ATOM 2381 O O . ILE A 1 258 ? 26.831 -42.703 -2.432 1.00 20.99 258 ILE A O 1
ATOM 2386 N N . SER A 1 259 ? 27.009 -41.414 -0.566 1.00 22.41 259 SER A N 1
ATOM 2387 C CA . SER A 1 259 ? 27.859 -40.345 -1.132 1.00 23.00 259 SER A CA 1
ATOM 2388 C C . SER A 1 259 ? 28.634 -39.735 0.034 1.00 24.00 259 SER A C 1
ATOM 2389 O O . SER A 1 259 ? 28.581 -40.303 1.148 1.00 23.76 259 SER A O 1
ATOM 2392 N N . PHE A 1 260 ? 29.331 -38.632 -0.201 1.00 24.98 260 PHE A N 1
ATOM 2393 C CA . PHE A 1 260 ? 30.129 -37.948 0.843 1.00 26.67 260 PHE A CA 1
ATOM 2394 C C . PHE A 1 260 ? 29.945 -36.439 0.740 1.00 27.65 260 PHE A C 1
ATOM 2395 O O . PHE A 1 260 ? 29.858 -35.906 -0.379 1.00 26.25 260 PHE A O 1
ATOM 2403 N N . GLU A 1 261 ? 29.898 -35.790 1.907 1.00 29.26 261 GLU A N 1
ATOM 2404 C CA . GLU A 1 261 ? 30.067 -34.324 2.042 1.00 31.11 261 GLU A CA 1
ATOM 2405 C C . GLU A 1 261 ? 31.539 -33.998 1.768 1.00 31.45 261 GLU A C 1
ATOM 2406 O O . GLU A 1 261 ? 32.388 -34.913 1.858 1.00 30.19 261 GLU A O 1
ATOM 2412 N N . ASP A 1 262 ? 31.826 -32.736 1.447 1.00 32.91 262 ASP A N 1
ATOM 2413 C CA . ASP A 1 262 ? 33.191 -32.239 1.128 1.00 33.66 262 ASP A CA 1
ATOM 2414 C C . ASP A 1 262 ? 34.143 -32.498 2.305 1.00 34.11 262 ASP A C 1
ATOM 2415 O O . ASP A 1 262 ? 35.338 -32.711 2.044 1.00 33.20 262 ASP A O 1
ATOM 2420 N N . ASN A 1 263 ? 33.627 -32.521 3.539 1.00 35.27 263 ASN A N 1
ATOM 2421 C CA . ASN A 1 263 ? 34.422 -32.735 4.780 1.00 36.57 263 ASN A CA 1
ATOM 2422 C C . ASN A 1 263 ? 34.605 -34.231 5.074 1.00 36.47 263 ASN A C 1
ATOM 2423 O O . ASN A 1 263 ? 35.242 -34.549 6.095 1.00 36.82 263 ASN A O 1
ATOM 2428 N N . GLY A 1 264 ? 34.058 -35.115 4.230 1.00 35.29 264 GLY A N 1
ATOM 2429 C CA . GLY A 1 264 ? 34.218 -36.577 4.348 1.00 35.02 264 GLY A CA 1
ATOM 2430 C C . GLY A 1 264 ? 33.066 -37.250 5.074 1.00 34.56 264 GLY A C 1
ATOM 2431 O O . GLY A 1 264 ? 33.155 -38.468 5.283 1.00 34.08 264 GLY A O 1
ATOM 2432 N N . GLU A 1 265 ? 32.022 -36.517 5.472 1.00 35.62 265 GLU A N 1
ATOM 2433 C CA . GLU A 1 265 ? 30.861 -37.130 6.168 1.00 35.82 265 GLU A CA 1
ATOM 2434 C C . GLU A 1 265 ? 30.132 -38.044 5.175 1.00 34.18 265 GLU A C 1
ATOM 2435 O O . GLU A 1 265 ? 29.754 -37.561 4.095 1.00 32.92 265 GLU A O 1
ATOM 2441 N N . MET A 1 266 ? 29.955 -39.319 5.521 1.00 33.22 266 MET A N 1
ATOM 2442 C CA . MET A 1 266 ? 29.177 -40.260 4.677 1.00 32.55 266 MET A CA 1
ATOM 2443 C C . MET A 1 266 ? 27.713 -39.817 4.683 1.00 32.26 266 MET A C 1
ATOM 2444 O O . MET A 1 266 ? 27.189 -39.491 5.771 1.00 32.46 266 MET A O 1
ATOM 2449 N N . ILE A 1 267 ? 27.102 -39.783 3.497 1.00 30.82 267 ILE A N 1
ATOM 2450 C CA . ILE A 1 267 ? 25.650 -39.535 3.284 1.00 30.89 267 ILE A CA 1
ATOM 2451 C C . ILE A 1 267 ? 25.029 -40.870 2.875 1.00 30.02 267 ILE A C 1
ATOM 2452 O O . ILE A 1 267 ? 25.544 -41.500 1.935 1.00 29.09 267 ILE A O 1
ATOM 2457 N N . VAL A 1 268 ? 23.982 -41.292 3.574 1.00 30.10 268 VAL A N 1
ATOM 2458 C CA . VAL A 1 268 ? 23.291 -42.585 3.312 1.00 29.87 268 VAL A CA 1
ATOM 2459 C C . VAL A 1 268 ? 21.943 -42.279 2.656 1.00 29.92 268 VAL A C 1
ATOM 2460 O O . VAL A 1 268 ? 21.173 -41.468 3.206 1.00 30.35 268 VAL A O 1
ATOM 2464 N N . SER A 1 269 ? 21.678 -42.900 1.507 1.00 29.32 269 SER A N 1
ATOM 2465 C CA . SER A 1 269 ? 20.413 -42.771 0.744 1.00 29.96 269 SER A CA 1
ATOM 2466 C C . SER A 1 269 ? 19.255 -43.385 1.538 1.00 31.15 269 SER A C 1
ATOM 2467 O O . SER A 1 269 ? 19.478 -44.387 2.249 1.00 30.47 269 SER A O 1
ATOM 2470 N N . GLU A 1 270 ? 18.055 -42.828 1.378 1.00 33.39 270 GLU A N 1
ATOM 2471 C CA . GLU A 1 270 ? 16.801 -43.410 1.923 1.00 34.91 270 GLU A CA 1
ATOM 2472 C C . GLU A 1 270 ? 16.537 -44.762 1.250 1.00 34.02 270 GLU A C 1
ATOM 2473 O O . GLU A 1 270 ? 15.795 -45.575 1.837 1.00 34.41 270 GLU A O 1
ATOM 2479 N N . LYS A 1 271 ? 17.124 -44.994 0.069 1.00 31.95 271 LYS A N 1
ATOM 2480 C CA . LYS A 1 271 ? 16.975 -46.250 -0.715 1.00 31.18 271 LYS A CA 1
ATOM 2481 C C . LYS A 1 271 ? 17.981 -47.305 -0.240 1.00 29.05 271 LYS A C 1
ATOM 2482 O O . LYS A 1 271 ? 17.929 -48.436 -0.752 1.00 27.61 271 LYS A O 1
ATOM 2488 N N . LEU A 1 272 ? 18.888 -46.965 0.677 1.00 27.39 272 LEU A N 1
ATOM 2489 C CA . LEU A 1 272 ? 19.784 -47.979 1.277 1.00 27.02 272 LEU A CA 1
ATOM 2490 C C . LEU A 1 272 ? 19.154 -48.526 2.556 1.00 27.78 272 LEU A C 1
ATOM 2491 O O . LEU A 1 272 ? 19.025 -47.771 3.534 1.00 27.91 272 LEU A O 1
ATOM 2496 N N . ASN A 1 273 ? 18.794 -49.806 2.536 1.00 27.91 273 ASN A N 1
ATOM 2497 C CA . ASN A 1 273 ? 18.378 -50.566 3.738 1.00 29.12 273 ASN A CA 1
ATOM 2498 C C . ASN A 1 273 ? 19.572 -50.587 4.700 1.00 29.95 273 ASN A C 1
ATOM 2499 O O . ASN A 1 273 ? 20.645 -51.093 4.315 1.00 29.13 273 ASN A O 1
ATOM 2504 N N A LEU A 1 274 ? 19.400 -50.037 5.908 0.50 30.90 274 LEU A N 1
ATOM 2505 N N B LEU A 1 274 ? 19.395 -50.049 5.910 0.50 30.60 274 LEU A N 1
ATOM 2506 C CA A LEU A 1 274 ? 20.485 -49.901 6.921 0.50 31.95 274 LEU A CA 1
ATOM 2507 C CA B LEU A 1 274 ? 20.480 -49.903 6.918 0.50 31.46 274 LEU A CA 1
ATOM 2508 C C A LEU A 1 274 ? 20.961 -51.281 7.397 0.50 31.96 274 LEU A C 1
ATOM 2509 C C B LEU A 1 274 ? 20.955 -51.279 7.407 0.50 31.68 274 LEU A C 1
ATOM 2510 O O A LEU A 1 274 ? 22.063 -51.346 7.965 0.50 32.24 274 LEU A O 1
ATOM 2511 O O B LEU A 1 274 ? 22.049 -51.339 7.990 0.50 32.00 274 LEU A O 1
ATOM 2520 N N . ASP A 1 275 ? 20.189 -52.345 7.152 1.00 31.89 275 ASP A N 1
ATOM 2521 C CA . ASP A 1 275 ? 20.602 -53.739 7.474 1.00 32.72 275 ASP A CA 1
ATOM 2522 C C . ASP A 1 275 ? 21.846 -54.120 6.658 1.00 31.18 275 ASP A C 1
ATOM 2523 O O . ASP A 1 275 ? 22.609 -54.988 7.120 1.00 30.99 275 ASP A O 1
ATOM 2528 N N . VAL A 1 276 ? 22.036 -53.506 5.487 1.00 29.44 276 VAL A N 1
ATOM 2529 C CA . VAL A 1 276 ? 23.225 -53.742 4.616 1.00 28.61 276 VAL A CA 1
ATOM 2530 C C . VAL A 1 276 ? 24.475 -53.234 5.343 1.00 28.58 276 VAL A C 1
ATOM 2531 O O . VAL A 1 276 ? 25.481 -53.968 5.382 1.00 28.07 276 VAL A O 1
ATOM 2535 N N . LEU A 1 277 ? 24.425 -52.021 5.895 1.00 28.52 277 LEU A N 1
ATOM 2536 C CA . LEU A 1 277 ? 25.587 -51.435 6.613 1.00 29.18 277 LEU A CA 1
ATOM 2537 C C . LEU A 1 277 ? 25.911 -52.280 7.854 1.00 29.73 277 LEU A C 1
ATOM 2538 O O . LEU A 1 277 ? 27.100 -52.457 8.159 1.00 29.98 277 LEU A O 1
ATOM 2543 N N A LYS A 1 278 ? 24.888 -52.791 8.545 0.50 30.24 278 LYS A N 1
ATOM 2544 N N B LYS A 1 278 ? 24.886 -52.796 8.542 0.50 30.38 278 LYS A N 1
ATOM 2545 C CA A LYS A 1 278 ? 25.066 -53.642 9.751 0.50 31.03 278 LYS A CA 1
ATOM 2546 C CA B LYS A 1 278 ? 25.061 -53.647 9.749 0.50 31.25 278 LYS A CA 1
ATOM 2547 C C A LYS A 1 278 ? 25.710 -54.972 9.339 0.50 30.27 278 LYS A C 1
ATOM 2548 C C B LYS A 1 278 ? 25.711 -54.972 9.338 0.50 30.40 278 LYS A C 1
ATOM 2549 O O A LYS A 1 278 ? 26.689 -55.373 9.990 0.50 30.30 278 LYS A O 1
ATOM 2550 O O B LYS A 1 278 ? 26.693 -55.370 9.988 0.50 30.43 278 LYS A O 1
ATOM 2561 N N . ALA A 1 279 ? 25.199 -55.610 8.281 1.00 29.29 279 ALA A N 1
ATOM 2562 C CA . ALA A 1 279 ? 25.683 -56.923 7.790 1.00 28.84 279 ALA A CA 1
ATOM 2563 C C . ALA A 1 279 ? 27.151 -56.832 7.347 1.00 28.01 279 ALA A C 1
ATOM 2564 O O . ALA A 1 279 ? 27.883 -57.826 7.512 1.00 27.94 279 ALA A O 1
ATOM 2566 N N . TRP A 1 280 ? 27.566 -55.688 6.798 1.00 27.10 280 TRP A N 1
ATOM 2567 C CA . TRP A 1 280 ? 28.933 -55.488 6.254 1.00 26.52 280 TRP A CA 1
ATOM 2568 C C . TRP A 1 280 ? 29.790 -54.661 7.223 1.00 27.71 280 TRP A C 1
ATOM 2569 O O . TRP A 1 280 ? 30.916 -54.325 6.843 1.00 27.20 280 TRP A O 1
ATOM 2580 N N . SER A 1 281 ? 29.280 -54.346 8.420 1.00 29.30 281 SER A N 1
ATOM 2581 C CA . SER A 1 281 ? 30.023 -53.632 9.493 1.00 30.89 281 SER A CA 1
ATOM 2582 C C . SER A 1 281 ? 30.634 -52.340 8.938 1.00 31.07 281 SER A C 1
ATOM 2583 O O . SER A 1 281 ? 31.843 -52.120 9.125 1.00 31.60 281 SER A O 1
ATOM 2586 N N . ILE A 1 282 ? 29.814 -51.530 8.265 1.00 31.72 282 ILE A N 1
ATOM 2587 C CA . ILE A 1 282 ? 30.164 -50.164 7.775 1.00 32.44 282 ILE A CA 1
ATOM 2588 C C . ILE A 1 282 ? 29.453 -49.158 8.684 1.00 34.22 282 ILE A C 1
ATOM 2589 O O . ILE A 1 282 ? 28.219 -49.214 8.767 1.00 34.55 282 ILE A O 1
ATOM 2594 N N . SER A 1 283 ? 30.206 -48.283 9.354 1.00 37.04 283 SER A N 1
ATOM 2595 C CA . SER A 1 283 ? 29.646 -47.272 10.288 1.00 39.27 283 SER A CA 1
ATOM 2596 C C . SER A 1 283 ? 29.368 -45.980 9.518 1.00 39.50 283 SER A C 1
ATOM 2597 O O . SER A 1 283 ? 30.136 -45.654 8.598 1.00 38.56 283 SER A O 1
ATOM 2600 N N . GLN A 1 284 ? 28.299 -45.273 9.877 1.00 40.97 284 GLN A N 1
ATOM 2601 C CA . GLN A 1 284 ? 28.119 -43.860 9.465 1.00 42.06 284 GLN A CA 1
ATOM 2602 C C . GLN A 1 284 ? 29.235 -43.058 10.143 1.00 42.43 284 GLN A C 1
ATOM 2603 O O . GLN A 1 284 ? 29.875 -43.594 11.075 1.00 43.01 284 GLN A O 1
ATOM 2609 N N . GLY A 1 285 ? 29.498 -41.845 9.669 1.00 41.58 285 GLY A N 1
ATOM 2610 C CA . GLY A 1 285 ? 30.505 -40.958 10.275 1.00 41.51 285 GLY A CA 1
ATOM 2611 C C . GLY A 1 285 ? 31.386 -40.320 9.225 1.00 40.27 285 GLY A C 1
ATOM 2612 O O . GLY A 1 285 ? 30.960 -40.245 8.056 1.00 38.52 285 GLY A O 1
ATOM 2613 N N . ASN A 1 286 ? 32.573 -39.871 9.637 1.00 39.90 286 ASN A N 1
ATOM 2614 C CA . ASN A 1 286 ? 33.458 -39.005 8.820 1.00 39.44 286 ASN A CA 1
ATOM 2615 C C . ASN A 1 286 ? 34.632 -39.828 8.284 1.00 38.57 286 ASN A C 1
ATOM 2616 O O . ASN A 1 286 ? 35.276 -40.545 9.083 1.00 38.84 286 ASN A O 1
ATOM 2621 N N . TYR A 1 287 ? 34.915 -39.681 6.986 1.00 37.58 287 TYR A N 1
ATOM 2622 C CA . TYR A 1 287 ? 35.920 -40.480 6.240 1.00 36.53 287 TYR A CA 1
ATOM 2623 C C . TYR A 1 287 ? 36.959 -39.552 5.596 1.00 37.22 287 TYR A C 1
ATOM 2624 O O . TYR A 1 287 ? 37.561 -39.930 4.571 1.00 36.73 287 TYR A O 1
ATOM 2633 N N . GLY A 1 288 ? 37.202 -38.396 6.225 1.00 38.25 288 GLY A N 1
ATOM 2634 C CA . GLY A 1 288 ? 38.340 -37.502 5.926 1.00 38.58 288 GLY A CA 1
ATOM 2635 C C . GLY A 1 288 ? 38.000 -36.494 4.845 1.00 38.51 288 GLY A C 1
ATOM 2636 O O . GLY A 1 288 ? 37.235 -36.846 3.930 1.00 37.71 288 GLY A O 1
ATOM 2637 N N . TYR A 1 289 ? 38.565 -35.287 4.927 1.00 39.08 289 TYR A N 1
ATOM 2638 C CA . TYR A 1 289 ? 38.344 -34.198 3.938 1.00 39.26 289 TYR A CA 1
ATOM 2639 C C . TYR A 1 289 ? 38.782 -34.672 2.550 1.00 36.78 289 TYR A C 1
ATOM 2640 O O . TYR A 1 289 ? 39.736 -35.458 2.449 1.00 36.74 289 TYR A O 1
ATOM 2649 N N . PHE A 1 290 ? 38.084 -34.197 1.518 1.00 34.53 290 PHE A N 1
ATOM 2650 C CA . PHE A 1 290 ? 38.475 -34.320 0.093 1.00 32.77 290 PHE A CA 1
ATOM 2651 C C . PHE A 1 290 ? 39.209 -33.048 -0.330 1.00 32.81 290 PHE A C 1
ATOM 2652 O O . PHE A 1 290 ? 38.946 -31.968 0.236 1.00 33.56 290 PHE A O 1
ATOM 2660 N N . SER A 1 291 ? 40.099 -33.179 -1.309 1.00 31.65 291 SER A N 1
ATOM 2661 C CA . SER A 1 291 ? 40.840 -32.049 -1.926 1.00 32.38 291 SER A CA 1
ATOM 2662 C C . SER A 1 291 ? 39.830 -31.202 -2.710 1.00 32.96 291 SER A C 1
ATOM 2663 O O . SER A 1 291 ? 38.730 -31.702 -2.998 1.00 31.51 291 SER A O 1
ATOM 2666 N N A LYS A 1 292 ? 40.175 -29.950 -3.022 0.50 33.64 292 LYS A N 1
ATOM 2667 N N B LYS A 1 292 ? 40.171 -29.954 -3.033 0.50 33.66 292 LYS A N 1
ATOM 2668 C CA A LYS A 1 292 ? 39.271 -29.022 -3.755 0.50 34.46 292 LYS A CA 1
ATOM 2669 C CA B LYS A 1 292 ? 39.242 -29.036 -3.747 0.50 34.48 292 LYS A CA 1
ATOM 2670 C C A LYS A 1 292 ? 38.909 -29.622 -5.118 0.50 33.29 292 LYS A C 1
ATOM 2671 C C B LYS A 1 292 ? 38.907 -29.612 -5.128 0.50 33.31 292 LYS A C 1
ATOM 2672 O O A LYS A 1 292 ? 37.735 -29.517 -5.516 0.50 33.04 292 LYS A O 1
ATOM 2673 O O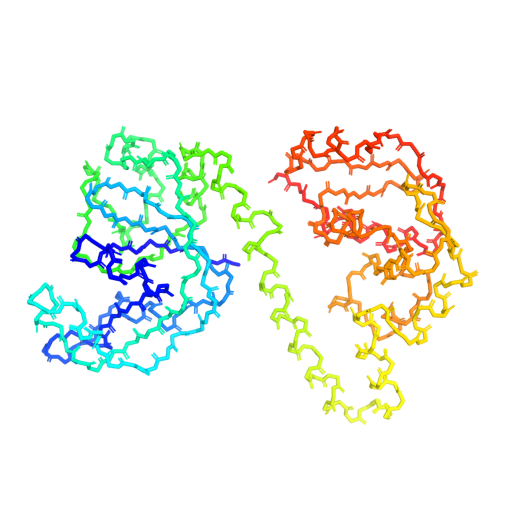 B LYS A 1 292 ? 37.744 -29.484 -5.550 0.50 33.06 292 LYS A O 1
ATOM 2684 N N . GLN A 1 293 ? 39.878 -30.242 -5.793 1.00 32.41 293 GLN A N 1
ATOM 2685 C CA . GLN A 1 293 ? 39.663 -30.890 -7.111 1.00 31.54 293 GLN A CA 1
ATOM 2686 C C . GLN A 1 293 ? 38.670 -32.049 -6.942 1.00 29.55 293 GLN A C 1
ATOM 2687 O O . GLN A 1 293 ? 37.732 -32.144 -7.753 1.00 29.50 293 GLN A O 1
ATOM 2693 N N . GLN A 1 294 ? 38.842 -32.867 -5.900 1.00 27.75 294 GLN A N 1
ATOM 2694 C CA . GLN A 1 294 ? 37.943 -34.018 -5.604 1.00 26.53 294 GLN A CA 1
ATOM 2695 C C . GLN A 1 294 ? 36.546 -33.486 -5.259 1.00 26.70 294 GLN A C 1
ATOM 2696 O O . GLN A 1 294 ? 35.549 -34.102 -5.682 1.00 25.34 294 GLN A O 1
ATOM 2702 N N . GLN A 1 295 ? 36.470 -3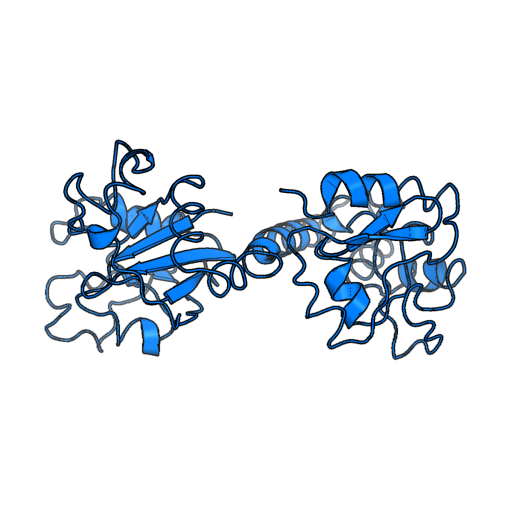2.381 -4.516 1.00 27.30 295 GLN A N 1
ATOM 2703 C CA . GLN A 1 295 ? 35.186 -31.791 -4.057 1.00 28.40 295 GLN A CA 1
ATOM 2704 C C . GLN A 1 295 ? 34.304 -31.406 -5.251 1.00 28.67 295 GLN A C 1
ATOM 2705 O O . GLN A 1 295 ? 33.079 -31.573 -5.153 1.00 28.22 295 GLN A O 1
ATOM 2711 N N A GLU A 1 296 ? 34.905 -30.890 -6.328 0.50 29.01 296 GLU A N 1
ATOM 2712 N N B GLU A 1 296 ? 34.899 -30.891 -6.331 0.50 29.09 296 GLU A N 1
ATOM 2713 C CA A GLU A 1 296 ? 34.194 -30.493 -7.573 0.50 29.67 296 GLU A CA 1
ATOM 2714 C CA B GLU A 1 296 ? 34.160 -30.489 -7.558 0.50 29.81 296 GLU A CA 1
ATOM 2715 C C A GLU A 1 296 ? 33.443 -31.704 -8.136 0.50 28.15 296 GLU A C 1
ATOM 2716 C C B GLU A 1 296 ? 33.434 -31.708 -8.135 0.50 28.21 296 GLU A C 1
ATOM 2717 O O A GLU A 1 296 ? 32.265 -31.562 -8.515 0.50 28.45 296 GLU A O 1
ATOM 2718 O O B GLU A 1 296 ? 32.260 -31.575 -8.531 0.50 28.49 296 GLU A O 1
ATOM 2729 N N . TYR A 1 297 ? 34.115 -32.855 -8.184 1.00 26.55 297 TYR A N 1
ATOM 2730 C CA . TYR A 1 297 ? 33.526 -34.121 -8.675 1.00 25.03 297 TYR A CA 1
ATOM 2731 C C . TYR A 1 297 ? 32.518 -34.650 -7.657 1.00 24.28 297 TYR A C 1
ATOM 2732 O O . TYR A 1 297 ? 31.460 -35.133 -8.084 1.00 23.37 297 TYR A O 1
ATOM 2741 N N . MET A 1 298 ? 32.822 -34.568 -6.359 1.00 23.96 298 MET A N 1
ATOM 2742 C CA . MET A 1 298 ? 31.938 -35.135 -5.307 1.00 23.95 298 MET A CA 1
ATOM 2743 C C . MET A 1 298 ? 30.623 -34.350 -5.283 1.00 24.54 298 MET A C 1
ATOM 2744 O O . MET A 1 298 ? 29.574 -34.965 -5.017 1.00 23.96 298 MET A O 1
ATOM 2749 N N . CYS A 1 299 ? 30.668 -33.049 -5.581 1.00 25.71 299 CYS A N 1
ATOM 2750 C CA . CYS A 1 299 ? 29.451 -32.214 -5.730 1.00 27.06 299 CYS A CA 1
ATOM 2751 C C . CYS A 1 299 ? 28.570 -32.813 -6.832 1.00 26.28 299 CYS A C 1
ATOM 2752 O O . CYS A 1 299 ? 27.352 -32.979 -6.602 1.00 26.19 299 CYS A O 1
ATOM 2755 N N . TYR A 1 300 ? 29.159 -33.137 -7.987 1.00 25.67 300 TYR A N 1
ATOM 2756 C CA . TYR A 1 300 ? 28.419 -33.767 -9.110 1.00 25.37 300 TYR A CA 1
ATOM 2757 C C . TYR A 1 300 ? 27.779 -35.075 -8.615 1.00 24.16 300 TYR A C 1
ATOM 2758 O O . TYR A 1 300 ? 26.594 -35.307 -8.895 1.00 23.48 300 TYR A O 1
ATOM 2767 N N . HIS A 1 301 ? 28.517 -35.899 -7.872 1.00 23.26 301 HIS A N 1
ATOM 2768 C CA . HIS A 1 301 ? 28.015 -37.205 -7.354 1.00 22.79 301 HIS A CA 1
ATOM 2769 C C . HIS A 1 301 ? 26.817 -36.978 -6.418 1.00 23.56 301 HIS A C 1
ATOM 2770 O O . HIS A 1 301 ? 25.773 -37.640 -6.598 1.00 23.22 301 HIS A O 1
ATOM 2777 N N . ARG A 1 302 ? 26.927 -36.056 -5.462 1.00 24.67 302 ARG A N 1
ATOM 2778 C CA . ARG A 1 302 ? 25.830 -35.765 -4.500 1.00 25.93 302 ARG A CA 1
ATOM 2779 C C . ARG A 1 302 ? 24.578 -35.319 -5.262 1.00 26.76 302 ARG A C 1
ATOM 2780 O O . ARG A 1 302 ? 23.471 -35.700 -4.844 1.00 26.42 302 ARG A O 1
ATOM 2788 N N . GLU A 1 303 ? 24.744 -34.538 -6.332 1.00 28.11 303 GLU A N 1
ATOM 2789 C CA . GLU A 1 303 ? 23.619 -33.840 -7.011 1.00 29.79 303 GLU A CA 1
ATOM 2790 C C . GLU A 1 303 ? 22.992 -34.730 -8.092 1.00 29.10 303 GLU A C 1
ATOM 2791 O O . GLU A 1 303 ? 21.832 -34.463 -8.445 1.00 29.72 303 GLU A O 1
ATOM 2797 N N . ASN A 1 304 ? 23.689 -35.762 -8.580 1.00 27.90 304 ASN A N 1
ATOM 2798 C CA . ASN A 1 304 ? 23.269 -36.489 -9.808 1.00 27.57 304 ASN A CA 1
ATOM 2799 C C . ASN A 1 304 ? 23.278 -38.012 -9.627 1.00 26.86 304 ASN A C 1
ATOM 2800 O O . ASN A 1 304 ? 22.476 -38.664 -10.311 1.00 27.68 304 ASN A O 1
ATOM 2805 N N . VAL A 1 305 ? 24.160 -38.571 -8.797 1.00 25.65 305 VAL A N 1
ATOM 2806 C CA . VAL A 1 305 ? 24.305 -40.052 -8.650 1.00 24.73 305 VAL A CA 1
ATOM 2807 C C . VAL A 1 305 ? 23.606 -40.511 -7.367 1.00 24.68 305 VAL A C 1
ATOM 2808 O O . VAL A 1 305 ? 22.836 -41.500 -7.421 1.00 23.81 305 VAL A O 1
ATOM 2812 N N . PHE A 1 306 ? 23.858 -39.834 -6.252 1.00 25.09 306 PHE A N 1
ATOM 2813 C CA . PHE A 1 306 ? 23.245 -40.144 -4.936 1.00 25.70 306 PHE A CA 1
ATOM 2814 C C . PHE A 1 306 ? 21.726 -40.265 -5.105 1.00 26.80 306 PHE A C 1
ATOM 2815 O O . PHE A 1 306 ? 21.120 -39.386 -5.736 1.00 26.45 306 PHE A O 1
ATOM 2823 N N . LYS A 1 307 ? 21.143 -41.339 -4.572 1.00 27.79 307 LYS A N 1
ATOM 2824 C CA . LYS A 1 307 ? 19.688 -41.625 -4.700 1.00 30.10 307 LYS A CA 1
ATOM 2825 C C . LYS A 1 307 ? 18.913 -40.814 -3.658 1.00 33.34 307 LYS A C 1
ATOM 2826 O O . LYS A 1 307 ? 19.078 -41.071 -2.455 1.00 32.36 307 LYS A O 1
ATOM 2832 N N . LYS A 1 308 ? 18.071 -39.887 -4.107 1.00 39.56 308 LYS A N 1
ATOM 2833 C CA . LYS A 1 308 ? 17.151 -39.144 -3.204 1.00 44.97 308 LYS A CA 1
ATOM 2834 C C . LYS A 1 308 ? 15.710 -39.399 -3.651 1.00 49.21 308 LYS A C 1
ATOM 2835 O O . LYS A 1 308 ? 15.496 -39.692 -4.850 1.00 50.27 308 LYS A O 1
ATOM 2841 N N . LEU A 1 309 ? 14.779 -39.335 -2.695 1.00 53.83 309 LEU A N 1
ATOM 2842 C CA . LEU A 1 309 ? 13.333 -39.624 -2.890 1.00 57.48 309 LEU A CA 1
ATOM 2843 C C . LEU A 1 309 ? 12.769 -38.646 -3.928 1.00 58.94 309 LEU A C 1
ATOM 2844 O O . LEU A 1 309 ? 12.073 -39.053 -4.859 1.00 59.84 309 LEU A O 1
#

Foldseek 3Di:
DFEKEFEQQLHVVVCVVVQKDKAACDALVRHGDPFQVVLQVDDFLYWYFYAYPQWGFWGKGWHDRWDWAFDDPVSPPSCVSGDRTMTMTRIGTDTAPQTDRQLVVLVVQQVQADPPQGQADSNGHGDPGTMGTHDPVSVVSVDVNRPDSNLVCRQLHSVCVVVVVLQVVVLVVLVVPPVDDPVLNVQLNQLLQCDDLLVVLLVVPAQAALFPRHRDPVQWGWAFLQHSSPDDSCSSSHSLRTYTHGPVVSSCQQQQCWAAAQQQFIRGEPSDDCVSCVVVVTDGGGSGHRDPSNNVSSVNSNVPRHDYD

Sequence (309 aa):
MNNYWWVSQKQTFKKQQEFEGGYMMWSPKKENKKNGTQSHYYNNMTLVQPGDVVFSFANGLIILSVGIARSHAYSSYNNKPTTEFGVVAGADWANDGWKIDLEYHLVEENKKIRPKAHIDFIIRPYLPQQKKYSPLQDNG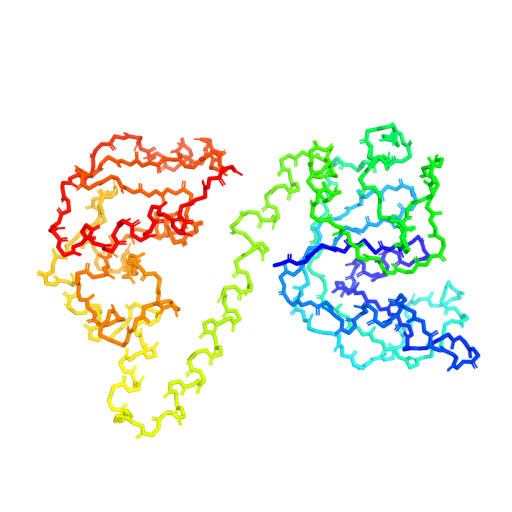NGNQAYLFSVPHEELASKKVVEELIGSSEAEEEVIFGFADTTEITTTADAIECCQISNDASIIDETEEKKHQQLVKKSRRRGQGIFRSRLEQQVESRRCRRVTGVQQLKKNHLIIASSHIKPWAVSNNQERLDGHNGLLLAPHVDHLFDDKKGFISFEDNGEMIVSEKLNLLDVLKKAWSISQGNYGYFSKKQQQEEYMCYHRENVFKKL

Radius of gyration: 23.08 Å; Cα contacts (8 Å, |Δi|>4): 586; chains: 1; bounding box: 63×47×50 Å